Protein AF-A0A3D6DGN8-F1 (afdb_monomer_lite)

Radius of gyration: 25.8 Å; chains: 1; bounding box: 54×58×83 Å

Secondary structure (DSSP, 8-state):
----SSSTTTSSSSS-S--S----SEEEEEEEEE--STTPPPTT-SB-GGG-BSEEEEESEEEEEEEEEEEEEEEEEEEE-SSSEEEEEEEEEEEEEEEEEEEE--TT-SS-SEEEEEEEEEEEEEEEEEEEEEEEEETTEEEEEEEEEEEEE--S-EEEEEEEEETTEEEEEEEEEEES-SEEEEEEEEEEEEE--SSEEEEEEEEEE-BSS-SEEEEEEEEESTTSTT-EEEEEEEEEP--EEEEEEEEEE-

pLDDT: mean 84.83, std 15.01, range [33.81, 96.88]

Sequence (254 aa):
MGRSRFFLMVAMAWATSHAQGQQEDWSLDVRLLTSLSVGRPALGEGVGWRGQSLQQIDSPLFSRWGQQGTRSYGVSVRRRLGKVGQLAFGFEQTRRIWSVQADWMPAMNSAPLSTVTMDWIVASYSLPILYRTEVTLVPGWRLGAGGGVVMEVLPTNAFASESSEDAGNVFALEHNSLRYNWLVWGLGLELGIVREGDDADLHIGGVLRPLIQPLFQGELTARWNVGQPDAALRQMTRALDGSWWGLDIRLILH

Structure (mmCIF, N/CA/C/O backbone):
data_AF-A0A3D6DGN8-F1
#
_entry.id   AF-A0A3D6DGN8-F1
#
loop_
_atom_site.group_PDB
_atom_site.id
_atom_site.type_symbol
_atom_site.label_atom_id
_atom_site.label_alt_id
_atom_site.label_comp_id
_atom_site.label_asym_id
_atom_site.label_entity_id
_atom_site.label_seq_id
_atom_site.pdbx_PDB_ins_code
_atom_site.Cartn_x
_atom_site.Cartn_y
_atom_site.Cartn_z
_atom_site.occupancy
_atom_site.B_iso_or_equiv
_atom_site.auth_seq_id
_atom_site.auth_comp_id
_atom_site.auth_asym_id
_atom_site.auth_atom_id
_atom_site.pdbx_PDB_model_num
ATOM 1 N N . MET A 1 1 ? -5.103 45.165 47.370 1.00 40.50 1 MET A N 1
ATOM 2 C CA . MET A 1 1 ? -4.453 43.974 46.773 1.00 40.50 1 MET A CA 1
ATOM 3 C C . MET A 1 1 ? -4.523 42.820 47.766 1.00 40.50 1 MET A C 1
ATOM 5 O O . MET A 1 1 ? -4.200 43.046 48.921 1.00 40.50 1 MET A O 1
ATOM 9 N N . GLY A 1 2 ? -4.952 41.624 47.336 1.00 47.25 2 GLY A N 1
ATOM 10 C CA . GLY A 1 2 ? -4.711 40.381 48.089 1.00 47.25 2 GLY A CA 1
ATOM 11 C C . GLY A 1 2 ? -5.913 39.630 48.685 1.00 47.25 2 GLY A C 1
ATOM 12 O O . GLY A 1 2 ? -5.801 39.119 49.790 1.00 47.25 2 GLY A O 1
ATOM 13 N N . ARG A 1 3 ? -7.049 39.508 47.984 1.00 44.09 3 ARG A N 1
ATOM 14 C CA . ARG A 1 3 ? -8.116 38.534 48.315 1.00 44.09 3 ARG A CA 1
ATOM 15 C C . ARG A 1 3 ? -8.513 37.759 47.058 1.00 44.09 3 ARG A C 1
ATOM 17 O O . ARG A 1 3 ? -9.388 38.222 46.346 1.00 44.09 3 ARG A O 1
ATOM 24 N N . SER A 1 4 ? -7.839 36.646 46.739 1.00 49.12 4 SER A N 1
ATOM 25 C CA . SER A 1 4 ? -8.230 35.770 45.605 1.00 49.12 4 SER A CA 1
ATOM 26 C C . SER A 1 4 ? -7.421 34.457 45.499 1.00 49.12 4 SER A C 1
ATOM 28 O O . SER A 1 4 ? -7.075 34.047 44.394 1.00 49.12 4 SER A O 1
ATOM 30 N N . ARG A 1 5 ? -7.024 33.786 46.592 1.00 43.47 5 ARG A N 1
ATOM 31 C CA . ARG A 1 5 ? -6.264 32.514 46.446 1.00 43.47 5 ARG A CA 1
ATOM 32 C C . ARG A 1 5 ? -6.698 31.339 47.319 1.00 43.47 5 ARG A C 1
ATOM 34 O O . ARG A 1 5 ? -6.142 30.265 47.161 1.00 43.47 5 ARG A O 1
ATOM 41 N N . PHE A 1 6 ? -7.723 31.489 48.159 1.00 42.69 6 PHE A N 1
ATOM 42 C CA . PHE A 1 6 ? -8.138 30.413 49.074 1.00 42.69 6 PHE A CA 1
ATOM 43 C C . PHE A 1 6 ? -9.440 29.686 48.703 1.00 42.69 6 PHE A C 1
ATOM 45 O O . PHE A 1 6 ? -9.719 28.635 49.264 1.00 42.69 6 PHE A O 1
ATOM 52 N N . PHE A 1 7 ? -10.207 30.175 47.721 1.00 37.91 7 PHE A N 1
ATOM 53 C CA . PHE A 1 7 ? -11.465 29.532 47.304 1.00 37.91 7 PHE A CA 1
ATOM 54 C C . PHE A 1 7 ? -11.326 28.547 46.132 1.00 37.91 7 PHE A C 1
ATOM 56 O O . PHE A 1 7 ? -12.255 27.792 45.870 1.00 37.91 7 PHE A O 1
ATOM 63 N N . LEU A 1 8 ? -10.171 28.498 45.455 1.00 38.38 8 LEU A N 1
ATOM 64 C CA . LEU A 1 8 ? -9.980 27.610 44.298 1.00 38.38 8 LEU A CA 1
ATOM 65 C C . LEU A 1 8 ? -9.518 26.189 44.664 1.00 38.38 8 LEU A C 1
ATOM 67 O O . LEU A 1 8 ? -9.619 25.292 43.837 1.00 38.38 8 LEU A O 1
ATOM 71 N N . MET A 1 9 ? -9.033 25.966 45.891 1.00 39.03 9 MET A N 1
ATOM 72 C CA . MET A 1 9 ? -8.489 24.664 46.309 1.00 39.03 9 MET A CA 1
ATOM 73 C C . MET A 1 9 ? -9.515 23.745 46.991 1.00 39.03 9 MET A C 1
ATOM 75 O O . MET A 1 9 ? -9.264 22.555 47.131 1.00 39.03 9 MET A O 1
ATOM 79 N N . VAL A 1 10 ? -10.691 24.262 47.363 1.00 42.41 10 VAL A N 1
ATOM 80 C CA . VAL A 1 10 ? -11.760 23.469 48.007 1.00 42.41 10 VAL A CA 1
ATOM 81 C C . VAL A 1 10 ? -12.847 23.049 47.004 1.00 42.41 10 VAL A C 1
ATOM 83 O O . VAL A 1 10 ? -13.516 22.044 47.211 1.00 42.41 10 VAL A O 1
ATOM 86 N N . ALA A 1 11 ? -12.954 23.722 45.852 1.00 39.16 11 ALA A N 1
ATOM 87 C CA . ALA A 1 11 ? -13.862 23.326 44.770 1.00 39.16 11 ALA A CA 1
ATOM 88 C C . ALA A 1 11 ? -13.315 22.192 43.873 1.00 39.16 11 ALA A C 1
ATOM 90 O O . ALA A 1 11 ? -14.094 21.554 43.175 1.00 39.16 11 ALA A O 1
ATOM 91 N N . MET A 1 12 ? -12.006 21.897 43.910 1.00 37.38 12 MET A N 1
ATOM 92 C CA . MET A 1 12 ? -11.424 20.744 43.195 1.00 37.38 12 MET A CA 1
ATOM 93 C C . MET A 1 12 ? -11.462 19.433 43.997 1.00 37.38 12 MET A C 1
ATOM 95 O O . MET A 1 12 ? -11.291 18.366 43.419 1.00 37.38 12 MET A O 1
ATOM 99 N N . ALA A 1 13 ? -11.701 19.483 45.311 1.00 42.72 13 ALA A N 1
ATOM 100 C CA . ALA A 1 13 ? -11.649 18.300 46.177 1.00 42.72 13 ALA A CA 1
ATOM 101 C C . ALA A 1 13 ? -13.026 17.673 46.472 1.00 42.72 13 ALA A C 1
ATOM 103 O O . ALA A 1 13 ? -13.091 16.631 47.113 1.00 42.72 13 ALA A O 1
ATOM 104 N N . TRP A 1 14 ? -14.122 18.288 46.011 1.00 33.81 14 TRP A N 1
ATOM 105 C CA . TRP A 1 14 ? -15.510 17.874 46.288 1.00 33.81 14 TRP A CA 1
ATOM 106 C C . TRP A 1 14 ? -16.319 17.527 45.026 1.00 33.81 14 TRP A C 1
ATOM 108 O O . TRP A 1 14 ? -17.546 17.517 45.044 1.00 33.81 14 TRP A O 1
ATOM 118 N N . ALA A 1 15 ? -15.628 17.195 43.932 1.00 37.72 15 ALA A N 1
ATOM 119 C CA . ALA A 1 15 ? -16.213 16.527 42.765 1.00 37.72 15 ALA A CA 1
ATOM 120 C C . ALA A 1 15 ? -15.637 15.111 42.550 1.00 37.72 15 ALA A C 1
ATOM 122 O O . ALA A 1 15 ? -15.824 14.517 41.496 1.00 37.72 15 ALA A O 1
ATOM 123 N N . THR A 1 16 ? -14.937 14.552 43.544 1.00 41.97 16 THR A N 1
ATOM 124 C CA . THR A 1 16 ? -14.352 13.197 43.494 1.00 41.97 16 THR A CA 1
ATOM 125 C C . THR A 1 16 ? -15.211 12.138 44.187 1.00 41.97 16 THR A C 1
ATOM 127 O O . THR A 1 16 ? -14.801 10.990 44.331 1.00 41.97 16 THR A O 1
ATOM 130 N N . SER A 1 17 ? -16.439 12.475 44.576 1.00 41.69 17 SER A N 1
ATOM 131 C CA . SER A 1 17 ? -17.374 11.541 45.201 1.00 41.69 17 SER A CA 1
ATOM 132 C C . SER A 1 17 ? -18.643 11.417 44.364 1.00 41.69 17 SER A C 1
ATOM 134 O O . SER A 1 17 ? -19.668 11.969 44.741 1.00 41.69 17 SER A O 1
ATOM 136 N N . HIS A 1 18 ? -18.522 10.743 43.211 1.00 36.47 18 HIS A N 1
ATOM 137 C CA . HIS A 1 18 ? -19.528 9.918 42.509 1.00 36.47 18 HIS A CA 1
ATOM 138 C C . HIS A 1 18 ? -19.157 9.773 41.023 1.00 36.47 18 HIS A C 1
ATOM 140 O O . HIS A 1 18 ? -19.681 10.475 40.168 1.00 36.47 18 HIS A O 1
ATOM 146 N N . ALA A 1 19 ? -18.287 8.818 40.699 1.00 34.12 19 ALA A N 1
ATOM 147 C CA . ALA A 1 19 ? -18.186 8.290 39.339 1.00 34.12 19 ALA A CA 1
ATOM 148 C C . ALA A 1 19 ? -17.876 6.795 39.418 1.00 34.12 19 ALA A C 1
ATOM 150 O O . ALA A 1 19 ? -16.770 6.322 39.175 1.00 34.12 19 ALA A O 1
ATOM 151 N N . GLN A 1 20 ? -18.888 6.035 39.818 1.00 34.50 20 GLN A N 1
ATOM 152 C CA . GLN A 1 20 ? -18.936 4.611 39.543 1.00 34.50 20 GLN A CA 1
ATOM 153 C C . GLN A 1 20 ? -19.120 4.468 38.019 1.00 34.50 20 GLN A C 1
ATOM 155 O O . GLN A 1 20 ? -20.236 4.532 37.523 1.00 34.50 20 GLN A O 1
ATOM 160 N N . GLY A 1 21 ? -18.005 4.376 37.286 1.00 40.47 21 GLY A N 1
ATOM 161 C CA . GLY A 1 21 ? -17.915 3.904 35.899 1.00 40.47 21 GLY A CA 1
ATOM 162 C C . GLY A 1 21 ? -18.802 4.597 34.858 1.00 40.47 21 GLY A C 1
ATOM 163 O O . GLY A 1 21 ? -19.694 3.958 34.304 1.00 40.47 21 GLY A O 1
ATOM 164 N N . GLN A 1 22 ? -18.515 5.853 34.505 1.00 43.94 22 GLN A N 1
ATOM 165 C CA . GLN A 1 22 ? -18.851 6.347 33.164 1.00 43.94 22 GLN A CA 1
ATOM 166 C C . GLN A 1 22 ? -17.679 6.011 32.246 1.00 43.94 22 GLN A C 1
ATOM 168 O O . GLN A 1 22 ? -16.696 6.734 32.179 1.00 43.94 22 GLN A O 1
ATOM 173 N N . GLN A 1 23 ? -17.759 4.850 31.603 1.00 54.16 23 GLN A N 1
ATOM 174 C CA . GLN A 1 23 ? -16.849 4.504 30.521 1.00 54.16 23 GLN A CA 1
ATOM 175 C C . GLN A 1 23 ? -17.168 5.453 29.361 1.00 54.16 23 GLN A C 1
ATOM 177 O O . GLN A 1 23 ? -18.313 5.462 28.908 1.00 54.16 23 GLN A O 1
ATOM 182 N N . GLU A 1 24 ? -16.214 6.287 28.945 1.00 62.47 24 GLU A N 1
ATOM 183 C CA . GLU A 1 24 ? -16.444 7.263 27.879 1.00 62.47 24 GLU A CA 1
ATOM 184 C C . GLU A 1 24 ? -16.923 6.556 26.606 1.00 62.47 24 GLU A C 1
ATOM 186 O O . GLU A 1 24 ? -16.370 5.550 26.154 1.00 62.47 24 GLU A O 1
ATOM 191 N N . ASP A 1 25 ? -18.028 7.058 26.050 1.00 84.38 25 ASP A N 1
ATOM 192 C CA . ASP A 1 25 ? -18.657 6.480 24.859 1.00 84.38 25 ASP A CA 1
ATOM 193 C C . ASP A 1 25 ? -17.818 6.702 23.595 1.00 84.38 25 ASP A C 1
ATOM 195 O O . ASP A 1 25 ? -18.093 6.091 22.556 1.00 84.38 25 ASP A O 1
ATOM 199 N N . TRP A 1 26 ? -16.816 7.574 23.681 1.00 89.75 26 TRP A N 1
ATOM 200 C CA . TRP A 1 26 ? -15.942 7.977 22.597 1.00 89.75 26 TRP A CA 1
ATOM 201 C C . TRP A 1 26 ? -14.486 7.814 23.006 1.00 89.75 26 TRP A C 1
ATOM 203 O O . TRP A 1 26 ? -14.144 8.063 24.149 1.00 89.75 26 TRP A O 1
ATOM 213 N N . SER A 1 27 ? -13.643 7.421 22.058 1.00 90.12 27 SER A N 1
ATOM 214 C CA . SER A 1 27 ? -12.192 7.365 22.246 1.00 90.12 27 SER A CA 1
ATOM 215 C C . SER A 1 27 ? -11.486 7.805 20.969 1.00 90.12 27 SER A C 1
ATOM 217 O O . SER A 1 27 ? -12.006 7.595 19.864 1.00 90.12 27 SER A O 1
ATOM 219 N N . LEU A 1 28 ? -10.278 8.343 21.096 1.00 92.69 28 LEU A N 1
ATOM 220 C CA . LEU A 1 28 ? -9.415 8.702 19.974 1.00 92.69 28 LEU A CA 1
ATOM 221 C C . LEU A 1 28 ? -8.255 7.712 19.854 1.00 92.69 28 LEU A C 1
ATOM 223 O O . LEU A 1 28 ? -7.451 7.564 20.765 1.00 92.69 28 LEU A O 1
ATOM 227 N N . ASP A 1 29 ? -8.108 7.094 18.690 1.00 91.38 29 ASP A N 1
ATOM 228 C CA . ASP A 1 29 ? -6.959 6.252 18.383 1.00 91.38 29 ASP A CA 1
ATOM 229 C C . ASP A 1 29 ? -5.941 7.051 17.577 1.00 91.38 29 ASP A C 1
ATOM 231 O O . ASP A 1 29 ? -6.274 7.610 16.529 1.00 91.38 29 ASP A O 1
ATOM 235 N N . VAL A 1 30 ? -4.683 7.003 17.996 1.00 93.25 30 VAL A N 1
ATOM 236 C CA . VAL A 1 30 ? -3.534 7.365 17.165 1.00 93.25 30 VAL A CA 1
ATOM 237 C C . VAL A 1 30 ? -2.922 6.075 16.641 1.00 93.25 30 VAL A C 1
ATOM 239 O O . VAL A 1 30 ? -2.533 5.206 17.423 1.00 93.25 30 VAL A O 1
ATOM 242 N N . ARG A 1 31 ? -2.865 5.924 15.316 1.00 91.12 31 ARG A N 1
ATOM 243 C CA . ARG A 1 31 ? -2.515 4.666 14.649 1.00 91.12 31 ARG A CA 1
ATOM 244 C C . ARG A 1 31 ? -1.237 4.797 13.839 1.00 91.12 31 ARG A C 1
ATOM 246 O O . ARG A 1 31 ? -1.087 5.718 13.034 1.00 91.12 31 ARG A O 1
ATOM 253 N N . LEU A 1 32 ? -0.370 3.805 13.993 1.00 91.44 32 LEU A N 1
ATOM 254 C CA . LEU A 1 32 ? 0.752 3.538 13.110 1.00 91.44 32 LEU A CA 1
ATOM 255 C C . LEU A 1 32 ? 0.568 2.136 12.536 1.00 91.44 32 LEU A C 1
ATOM 257 O O . LEU A 1 32 ? 0.600 1.145 13.265 1.00 91.44 32 LEU A O 1
ATOM 261 N N . LEU A 1 33 ? 0.408 2.054 11.221 1.00 89.38 33 LEU A N 1
ATOM 262 C CA . LEU A 1 33 ? 0.356 0.788 10.515 1.00 89.38 33 LEU A CA 1
ATOM 263 C C . LEU A 1 33 ? 1.573 0.658 9.611 1.00 89.38 33 LEU A C 1
ATOM 265 O O . LEU A 1 33 ? 1.943 1.575 8.876 1.00 89.38 33 LEU A O 1
ATOM 269 N N . THR A 1 34 ? 2.199 -0.506 9.640 1.00 88.50 34 THR A N 1
ATOM 270 C CA . THR A 1 34 ? 3.352 -0.786 8.797 1.00 88.50 34 THR A CA 1
ATOM 271 C C . THR A 1 34 ? 3.287 -2.209 8.305 1.00 88.50 34 THR A C 1
ATOM 273 O O . THR A 1 34 ? 3.133 -3.154 9.073 1.00 88.50 34 THR A O 1
ATOM 276 N N . SER A 1 35 ? 3.448 -2.394 7.006 1.00 82.50 35 SER A N 1
ATOM 277 C CA . SER A 1 35 ? 3.730 -3.720 6.493 1.00 82.50 35 SER A CA 1
ATOM 278 C C . SER A 1 35 ? 5.152 -4.118 6.868 1.00 82.50 35 SER A C 1
ATOM 280 O O . SER A 1 35 ? 6.082 -3.329 6.678 1.00 82.50 35 SER A O 1
ATOM 282 N N . LEU A 1 36 ? 5.336 -5.345 7.332 1.00 71.81 36 LEU A N 1
ATOM 283 C CA . LEU A 1 36 ? 6.665 -5.911 7.506 1.00 71.81 36 LEU A CA 1
ATOM 284 C C . LEU A 1 36 ? 7.185 -6.385 6.141 1.00 71.81 36 LEU A C 1
ATOM 286 O O . LEU A 1 36 ? 6.426 -6.918 5.329 1.00 71.81 36 LEU A O 1
ATOM 290 N N . SER A 1 37 ? 8.474 -6.166 5.875 1.00 66.69 37 SER A N 1
ATOM 291 C CA . SER A 1 37 ? 9.133 -6.680 4.664 1.00 66.69 37 SER A CA 1
ATOM 292 C C . SER A 1 37 ? 9.426 -8.182 4.757 1.00 66.69 37 SER A C 1
ATOM 294 O O . SER A 1 37 ? 9.650 -8.836 3.744 1.00 66.69 37 SER A O 1
ATOM 296 N N . VAL A 1 38 ? 9.404 -8.742 5.971 1.00 63.69 38 VAL A N 1
ATOM 297 C CA . VAL A 1 38 ? 9.648 -10.166 6.228 1.00 63.69 38 VAL A CA 1
ATOM 298 C C . VAL A 1 38 ? 8.533 -11.008 5.605 1.00 63.69 38 VAL A C 1
ATOM 300 O O . VAL A 1 38 ? 7.357 -10.787 5.886 1.00 63.69 38 VAL A O 1
ATOM 303 N N . GLY A 1 39 ? 8.911 -11.980 4.771 1.00 66.00 39 GLY A N 1
ATOM 304 C CA . GLY A 1 39 ? 7.975 -12.886 4.097 1.00 66.00 39 GLY A CA 1
ATOM 305 C C .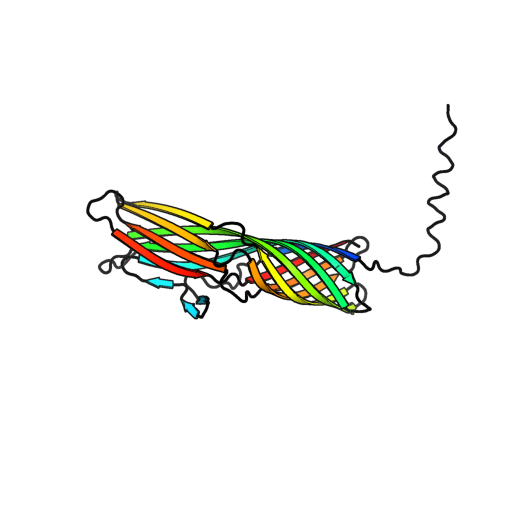 GLY A 1 39 ? 7.309 -12.309 2.844 1.00 66.00 39 GLY A C 1
ATOM 306 O O . GLY A 1 39 ? 6.379 -12.925 2.324 1.00 66.00 39 GLY A O 1
ATOM 307 N N . ARG A 1 40 ? 7.754 -11.145 2.348 1.00 73.88 40 ARG A N 1
ATOM 308 C CA . ARG A 1 40 ? 7.324 -10.641 1.038 1.00 73.88 40 ARG A CA 1
ATOM 309 C C . ARG A 1 40 ? 8.062 -11.365 -0.096 1.00 73.88 40 ARG A C 1
ATOM 311 O O . ARG A 1 40 ? 9.242 -11.670 0.077 1.00 73.88 40 ARG A O 1
ATOM 318 N N . PRO A 1 41 ? 7.402 -11.602 -1.245 1.00 80.31 41 PRO A N 1
ATOM 319 C CA . PRO A 1 41 ? 8.072 -12.105 -2.439 1.00 80.31 41 PRO A CA 1
ATOM 320 C C . PRO A 1 41 ? 9.183 -11.153 -2.894 1.00 80.31 41 PRO A C 1
ATOM 322 O O . PRO A 1 41 ? 9.079 -9.935 -2.704 1.00 80.31 41 PRO A O 1
ATOM 325 N N . ALA A 1 42 ? 10.229 -11.700 -3.510 1.00 87.25 42 ALA A N 1
ATOM 326 C CA . ALA A 1 42 ? 11.258 -10.890 -4.149 1.00 87.25 42 ALA A CA 1
ATOM 327 C C . ALA A 1 42 ? 10.695 -10.133 -5.370 1.00 87.25 42 ALA A C 1
ATOM 329 O O . ALA A 1 42 ? 9.592 -10.400 -5.852 1.00 87.25 42 ALA A O 1
ATOM 330 N N . LEU A 1 43 ? 11.461 -9.174 -5.902 1.00 90.19 43 LEU A N 1
ATOM 331 C CA . LEU A 1 43 ? 11.082 -8.473 -7.132 1.00 90.19 43 LEU A CA 1
ATOM 332 C C . LEU A 1 43 ? 10.847 -9.461 -8.279 1.00 90.19 43 LEU A C 1
ATOM 334 O O . LEU A 1 43 ? 11.715 -10.268 -8.603 1.00 90.19 43 LEU A O 1
ATOM 338 N N . GLY A 1 44 ? 9.689 -9.350 -8.928 1.00 88.81 44 GLY A N 1
ATOM 339 C CA . GLY A 1 44 ? 9.280 -10.229 -10.022 1.00 88.81 44 GLY A CA 1
ATOM 340 C C . GLY A 1 44 ? 8.572 -11.513 -9.583 1.00 88.81 44 GLY A C 1
ATOM 341 O O . GLY A 1 44 ? 7.957 -12.169 -10.425 1.00 88.81 44 GLY A O 1
ATOM 342 N N . GLU A 1 45 ? 8.596 -11.856 -8.293 1.00 88.88 45 GLU A N 1
ATOM 343 C CA . GLU A 1 45 ? 7.900 -13.029 -7.768 1.00 88.88 45 GLU A CA 1
ATOM 344 C C . GLU A 1 45 ? 6.426 -12.738 -7.473 1.00 88.88 45 GLU A C 1
ATOM 346 O O . GLU A 1 45 ? 6.056 -11.679 -6.971 1.00 88.88 45 GLU A O 1
ATOM 351 N N . GLY A 1 46 ? 5.570 -13.724 -7.736 1.00 84.38 46 GLY A N 1
ATOM 352 C CA . GLY A 1 46 ? 4.136 -13.626 -7.489 1.00 84.38 46 GLY A CA 1
ATOM 353 C C . GLY A 1 46 ? 3.362 -12.964 -8.628 1.00 84.38 46 GLY A C 1
ATOM 354 O O . GLY A 1 46 ? 3.788 -12.925 -9.788 1.00 84.38 46 GLY A O 1
ATOM 355 N N . VAL A 1 47 ? 2.162 -12.498 -8.290 1.00 82.69 47 VAL A N 1
ATOM 356 C CA . VAL A 1 47 ? 1.205 -11.953 -9.250 1.00 82.69 47 VAL A CA 1
ATOM 357 C C . VAL A 1 47 ? 0.621 -10.636 -8.751 1.00 82.69 47 VAL A C 1
ATOM 359 O O . VAL A 1 47 ? 0.314 -10.484 -7.572 1.00 82.69 47 VAL A O 1
ATOM 362 N N . GLY A 1 48 ? 0.475 -9.683 -9.665 1.00 78.81 48 GLY A N 1
ATOM 363 C CA . GLY A 1 48 ? -0.268 -8.449 -9.476 1.00 78.81 48 GLY A CA 1
ATOM 364 C C . GLY A 1 48 ? -1.761 -8.632 -9.746 1.00 78.81 48 GLY A C 1
ATOM 365 O O . GLY A 1 48 ? -2.319 -9.732 -9.666 1.00 78.81 48 GLY A O 1
ATOM 366 N N . TRP A 1 49 ? -2.422 -7.531 -10.102 1.00 82.56 49 TRP A N 1
ATOM 367 C CA . TRP A 1 49 ? -3.868 -7.502 -10.304 1.00 82.56 49 TRP A CA 1
ATOM 368 C C . TRP A 1 49 ? -4.328 -8.544 -11.338 1.00 82.56 49 TRP A C 1
ATOM 370 O O . TRP A 1 49 ? -3.760 -8.651 -12.426 1.00 82.56 49 TRP A O 1
ATOM 380 N N . ARG A 1 50 ? -5.377 -9.313 -11.007 1.00 82.88 50 ARG A N 1
ATOM 381 C CA . ARG A 1 50 ? -5.938 -10.394 -11.851 1.00 82.88 50 ARG A CA 1
ATOM 382 C C . ARG A 1 50 ? -4.921 -11.461 -12.294 1.00 82.88 50 ARG A C 1
ATOM 384 O O . ARG A 1 50 ? -5.051 -12.016 -13.381 1.00 82.88 50 ARG A O 1
ATOM 391 N N . GLY A 1 51 ? -3.920 -11.768 -11.470 1.00 83.25 51 GLY A N 1
ATOM 392 C CA . GLY A 1 51 ? -2.984 -12.861 -11.757 1.00 83.25 51 GLY A CA 1
ATOM 393 C C . GLY A 1 51 ? -1.877 -12.501 -12.755 1.00 83.25 51 GLY A C 1
ATOM 394 O O . GLY A 1 51 ? -1.166 -13.385 -13.225 1.00 83.25 51 GLY A O 1
ATOM 395 N N . GLN A 1 52 ? -1.715 -11.219 -13.094 1.00 86.62 52 GLN A N 1
ATOM 396 C CA . GLN A 1 52 ? -0.629 -10.756 -13.956 1.00 86.62 52 GLN A CA 1
ATOM 397 C C . GLN A 1 52 ? 0.732 -11.031 -13.305 1.00 86.62 52 GLN A C 1
ATOM 399 O O . GLN A 1 52 ? 0.971 -10.571 -12.197 1.00 86.62 52 GLN A O 1
ATOM 404 N N . SER A 1 53 ? 1.643 -11.734 -13.981 1.00 89.12 53 SER A N 1
ATOM 405 C CA . SER A 1 53 ? 2.993 -11.966 -13.441 1.00 89.12 53 SER A CA 1
ATOM 406 C C . SER A 1 53 ? 3.716 -10.645 -13.149 1.00 89.12 53 SER A C 1
ATOM 408 O O . SER A 1 53 ? 3.634 -9.722 -13.957 1.00 89.12 53 SER A O 1
ATOM 410 N N . LEU A 1 54 ? 4.429 -10.552 -12.022 1.00 89.62 54 LEU A N 1
ATOM 411 C CA . LEU A 1 54 ? 5.221 -9.363 -11.673 1.00 89.62 54 LEU A CA 1
ATOM 412 C C . LEU A 1 54 ? 6.575 -9.290 -12.396 1.00 89.62 54 LEU A C 1
ATOM 414 O O . LEU A 1 54 ? 7.299 -8.308 -12.247 1.00 89.62 54 LEU A O 1
ATOM 418 N N . GLN A 1 55 ? 6.901 -10.286 -13.216 1.00 92.25 55 GLN A N 1
ATOM 419 C CA . GLN A 1 55 ? 8.026 -10.255 -14.145 1.00 92.25 55 GLN A CA 1
ATOM 420 C C . GLN A 1 55 ? 7.529 -10.161 -15.593 1.00 92.25 55 GLN A C 1
ATOM 422 O O . GLN A 1 55 ? 6.475 -10.700 -15.947 1.00 92.25 55 GLN A O 1
ATOM 427 N N . GLN A 1 56 ? 8.271 -9.454 -16.442 1.00 90.38 56 GLN A N 1
ATOM 428 C CA . GLN A 1 56 ? 7.961 -9.319 -17.863 1.00 90.38 56 GLN A CA 1
ATOM 429 C C . GLN A 1 56 ? 9.226 -9.253 -18.705 1.00 90.38 56 GLN A C 1
ATOM 431 O O . GLN A 1 56 ? 10.161 -8.539 -18.364 1.00 90.38 56 GLN A O 1
ATOM 436 N N . ILE A 1 57 ? 9.214 -9.943 -19.841 1.00 90.00 57 ILE A N 1
ATOM 437 C CA . ILE A 1 57 ? 10.267 -9.882 -20.853 1.00 90.00 57 ILE A CA 1
ATOM 438 C C . ILE A 1 57 ? 9.632 -9.328 -22.129 1.00 90.00 57 ILE A C 1
ATOM 440 O O . ILE A 1 57 ? 8.597 -9.837 -22.554 1.00 90.00 57 ILE A O 1
ATOM 444 N N . ASP A 1 58 ? 10.245 -8.310 -22.728 1.00 88.94 58 ASP A N 1
ATOM 445 C CA . ASP A 1 58 ? 9.850 -7.759 -24.038 1.00 88.94 58 ASP A CA 1
ATOM 446 C C . ASP A 1 58 ? 11.038 -7.633 -25.003 1.00 88.94 58 ASP A C 1
ATOM 448 O O . ASP A 1 58 ? 10.984 -6.896 -25.976 1.00 88.94 58 ASP A O 1
ATOM 452 N N . SER A 1 59 ? 12.137 -8.356 -24.766 1.00 80.50 59 SER A N 1
ATOM 453 C CA . SER A 1 59 ? 13.381 -8.205 -25.535 1.00 80.50 59 SER A CA 1
ATOM 454 C C . SER A 1 59 ? 13.885 -6.753 -25.613 1.00 80.50 59 SER A C 1
ATOM 456 O O . SER A 1 59 ? 13.191 -5.749 -25.452 1.00 80.50 59 SER A O 1
ATOM 458 N N . PRO A 1 60 ? 15.176 -6.567 -25.817 1.00 90.75 60 PRO A N 1
ATOM 459 C CA . PRO A 1 60 ? 16.148 -6.754 -24.732 1.00 90.75 60 PRO A CA 1
ATOM 460 C C . PRO A 1 60 ? 15.683 -6.437 -23.284 1.00 90.75 60 PRO A C 1
ATOM 462 O O . PRO A 1 60 ? 16.405 -6.753 -22.352 1.00 90.75 60 PRO A O 1
ATOM 465 N N . LEU A 1 61 ? 14.529 -5.816 -23.043 1.00 92.25 61 LEU A N 1
AT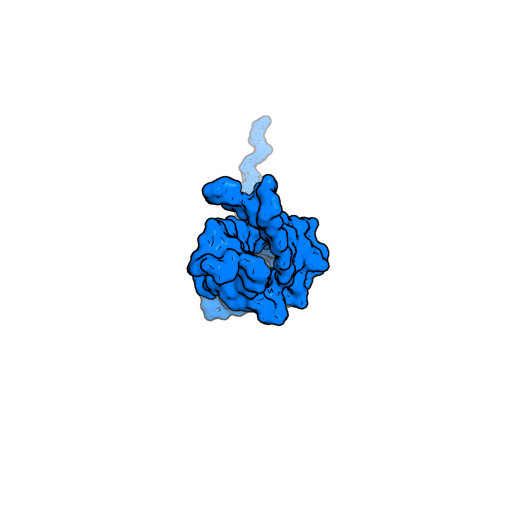OM 466 C CA . LEU A 1 61 ? 14.063 -5.421 -21.723 1.00 92.25 61 LEU A CA 1
ATOM 467 C C . LEU A 1 61 ? 13.500 -6.604 -20.923 1.00 92.25 61 LEU A C 1
ATOM 469 O O . LEU A 1 61 ? 12.519 -7.238 -21.325 1.00 92.25 61 LEU A O 1
ATOM 473 N N . PHE A 1 62 ? 14.066 -6.831 -19.742 1.00 93.50 62 PHE A N 1
ATOM 474 C CA . PHE A 1 62 ? 13.494 -7.665 -18.690 1.00 93.50 62 PHE A CA 1
ATOM 475 C C . PHE A 1 62 ? 13.160 -6.786 -17.485 1.00 93.50 62 PHE A C 1
ATOM 477 O O . PHE A 1 62 ? 14.037 -6.105 -16.969 1.00 93.50 62 PHE A O 1
ATOM 484 N N . SER A 1 63 ? 11.904 -6.770 -17.035 1.00 93.12 63 SER A N 1
ATOM 485 C CA . SER A 1 63 ? 11.472 -5.984 -15.875 1.00 93.12 63 SER A CA 1
ATOM 486 C C . SER A 1 63 ? 10.879 -6.859 -14.777 1.00 93.12 63 SER A C 1
ATOM 488 O O . SER A 1 63 ? 10.180 -7.842 -15.036 1.00 93.12 63 SER A O 1
ATOM 490 N N . ARG A 1 64 ? 11.159 -6.485 -13.529 1.00 93.56 64 ARG A N 1
ATOM 491 C CA . ARG A 1 64 ? 10.737 -7.173 -12.309 1.00 93.56 64 ARG A CA 1
ATOM 492 C C . ARG A 1 64 ? 10.172 -6.159 -11.329 1.00 93.56 64 ARG A C 1
ATOM 494 O O . ARG A 1 64 ? 10.845 -5.198 -10.973 1.00 93.56 64 ARG A O 1
ATOM 501 N N . TRP A 1 65 ? 8.940 -6.386 -10.897 1.00 90.81 65 TRP A N 1
ATOM 502 C CA . TRP A 1 65 ? 8.156 -5.454 -10.093 1.00 90.81 65 TRP A CA 1
ATOM 503 C C . TRP A 1 65 ? 7.905 -6.021 -8.705 1.00 90.81 65 TRP A C 1
ATOM 505 O O . TRP A 1 65 ? 7.778 -7.232 -8.535 1.00 90.81 65 TRP A O 1
ATOM 515 N N . GLY A 1 66 ? 7.766 -5.154 -7.709 1.00 88.75 66 GLY A N 1
ATOM 516 C CA . GLY A 1 66 ? 7.319 -5.600 -6.397 1.00 88.75 66 GLY A CA 1
ATOM 517 C C . GLY A 1 66 ? 7.069 -4.469 -5.417 1.00 88.75 66 GLY A C 1
ATOM 518 O O . GLY A 1 66 ? 7.656 -3.388 -5.493 1.00 88.75 66 GLY A O 1
ATOM 519 N N . GLN A 1 67 ? 6.170 -4.734 -4.475 1.00 86.25 67 GLN A N 1
ATOM 520 C CA . GLN A 1 67 ? 5.837 -3.809 -3.403 1.00 86.25 67 GLN A CA 1
ATOM 521 C C . GLN A 1 67 ? 6.839 -3.971 -2.253 1.00 86.25 67 GLN A C 1
ATOM 523 O O . GLN A 1 67 ? 6.864 -4.997 -1.573 1.00 86.25 67 GLN A O 1
ATOM 528 N N . GLN A 1 68 ? 7.612 -2.928 -1.970 1.00 86.69 68 GLN A N 1
ATOM 529 C CA . GLN A 1 68 ? 8.624 -2.928 -0.908 1.00 86.69 68 GLN A CA 1
ATOM 530 C C . GLN A 1 68 ? 8.005 -2.787 0.482 1.00 86.69 68 GLN A C 1
ATOM 532 O O . GLN A 1 68 ? 8.442 -3.406 1.453 1.00 86.69 68 GLN A O 1
ATOM 537 N N . GLY A 1 69 ? 6.944 -1.988 0.580 1.00 88.50 69 GLY A N 1
ATOM 538 C CA . GLY A 1 69 ? 6.278 -1.757 1.848 1.00 88.50 69 GLY A CA 1
ATOM 539 C C . GLY A 1 69 ? 5.085 -0.827 1.745 1.00 88.50 69 GLY A C 1
ATOM 540 O O . GLY A 1 69 ? 4.829 -0.179 0.732 1.00 88.50 69 GLY A O 1
ATOM 541 N N . THR A 1 70 ? 4.323 -0.763 2.823 1.00 90.38 70 TH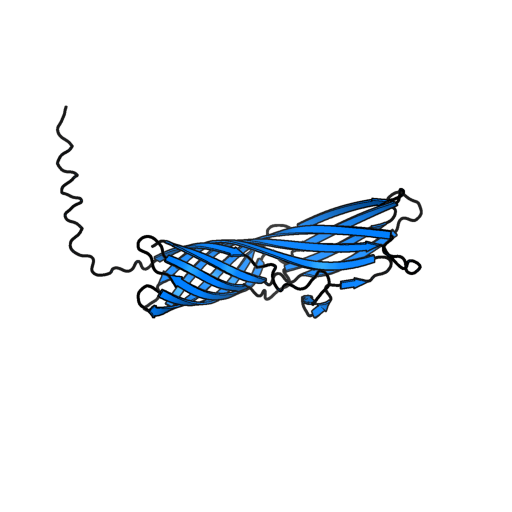R A N 1
ATOM 542 C CA . THR A 1 70 ? 3.258 0.204 3.045 1.00 90.38 70 THR A CA 1
ATOM 543 C C . THR A 1 70 ? 3.362 0.725 4.458 1.00 90.38 70 THR A C 1
ATOM 545 O O . THR A 1 70 ? 3.496 -0.043 5.408 1.00 90.38 70 THR A O 1
ATOM 548 N N . ARG A 1 71 ? 3.331 2.045 4.580 1.00 91.50 71 ARG A N 1
ATOM 549 C CA . ARG A 1 71 ? 3.330 2.752 5.853 1.00 91.50 71 ARG A CA 1
ATOM 550 C C . ARG A 1 71 ? 2.083 3.609 5.881 1.00 91.50 71 ARG A C 1
ATOM 552 O O . ARG A 1 71 ? 1.867 4.392 4.960 1.00 91.50 71 ARG A O 1
ATOM 559 N N . SER A 1 72 ? 1.273 3.447 6.910 1.00 92.31 72 SER A N 1
ATOM 560 C CA . SER A 1 72 ? 0.085 4.253 7.136 1.00 92.31 72 SER A CA 1
ATOM 561 C C . SER A 1 72 ? 0.187 4.884 8.514 1.00 92.31 72 SER A C 1
ATOM 563 O O . SER A 1 72 ? 0.583 4.230 9.476 1.00 92.31 72 SER A O 1
ATOM 565 N N . TYR A 1 73 ? -0.155 6.156 8.617 1.00 94.44 73 TYR A N 1
ATOM 566 C CA . TYR A 1 73 ? -0.316 6.826 9.900 1.00 94.44 73 TYR A CA 1
ATOM 567 C C . TYR A 1 73 ? -1.633 7.569 9.889 1.00 94.44 73 TYR A C 1
ATOM 569 O O . TYR A 1 73 ? -2.035 8.113 8.861 1.00 94.44 73 TYR A O 1
ATOM 577 N N . GLY A 1 74 ? -2.314 7.601 11.021 1.00 94.31 74 GLY A N 1
ATOM 578 C CA . GLY A 1 74 ? -3.624 8.210 11.049 1.00 94.31 74 GLY A CA 1
ATOM 579 C C . GLY A 1 74 ? -4.210 8.317 12.430 1.00 94.31 74 GLY A C 1
ATOM 580 O O . GLY A 1 74 ? -3.616 7.911 13.428 1.00 94.31 74 GLY A O 1
ATOM 581 N N . VAL A 1 75 ? -5.411 8.864 12.447 1.00 95.25 75 VAL A N 1
ATOM 582 C CA . VAL A 1 75 ? -6.236 8.965 13.639 1.00 95.25 75 VAL A CA 1
ATOM 583 C C . VAL A 1 75 ? -7.597 8.365 13.355 1.00 95.25 75 VAL A C 1
ATOM 585 O O . VAL A 1 75 ? -8.087 8.421 12.225 1.00 95.25 75 VAL A O 1
ATOM 588 N N . SER A 1 76 ? -8.226 7.793 14.370 1.00 93.25 76 SER A N 1
ATOM 589 C CA . SER A 1 76 ? -9.618 7.381 14.260 1.00 93.25 76 SER A CA 1
ATOM 590 C C . SER A 1 76 ? -10.381 7.660 15.528 1.00 93.25 76 SER A C 1
ATOM 592 O O . SER A 1 76 ? -9.897 7.383 16.615 1.00 93.25 76 SER A O 1
ATOM 594 N N . VAL A 1 77 ? -11.606 8.130 15.379 1.00 93.62 77 VAL A N 1
ATOM 595 C CA . VAL A 1 77 ? -12.542 8.256 16.482 1.00 93.62 77 VAL A CA 1
ATOM 596 C C . VAL A 1 77 ? -13.362 6.979 16.546 1.00 93.62 77 VAL A C 1
ATOM 598 O O . VAL A 1 77 ? -13.871 6.504 15.526 1.00 93.62 77 VAL A O 1
ATOM 601 N N . ARG A 1 78 ? -13.501 6.421 17.744 1.00 92.00 78 ARG A N 1
ATOM 602 C CA . ARG A 1 78 ? -14.372 5.279 17.995 1.00 92.00 78 ARG A CA 1
ATOM 603 C C . ARG A 1 78 ? -15.524 5.691 18.875 1.00 92.00 78 ARG A C 1
ATOM 605 O O . ARG A 1 78 ? -15.344 6.459 19.808 1.00 92.00 78 ARG A O 1
ATOM 612 N N . ARG A 1 79 ? -16.690 5.134 18.576 1.00 91.88 79 ARG A N 1
ATOM 613 C CA . ARG A 1 79 ? -17.884 5.226 19.398 1.00 91.88 79 ARG A CA 1
ATOM 614 C C . ARG A 1 79 ? -18.293 3.843 19.847 1.00 91.88 79 ARG A C 1
ATOM 616 O O . ARG A 1 79 ? -18.465 2.948 19.017 1.00 91.88 79 ARG A O 1
ATOM 623 N N . ARG A 1 80 ? -18.535 3.671 21.135 1.00 90.62 80 ARG A N 1
ATOM 624 C CA . ARG A 1 80 ? -19.136 2.450 21.655 1.00 90.62 80 ARG A CA 1
ATOM 625 C C . ARG A 1 80 ? -20.624 2.391 21.291 1.00 90.62 80 ARG A C 1
ATOM 627 O O . ARG A 1 80 ? -21.357 3.363 21.434 1.00 90.62 80 ARG A O 1
ATOM 634 N N . LEU A 1 81 ? -21.074 1.241 20.794 1.00 88.56 81 LEU A N 1
ATOM 635 C CA . LEU A 1 81 ? -22.472 0.983 20.410 1.00 88.56 81 LEU A CA 1
ATOM 636 C C . LEU A 1 81 ? -23.187 0.013 21.364 1.00 88.56 81 LEU A C 1
ATOM 638 O O . LEU A 1 81 ? -24.342 -0.344 21.152 1.00 88.56 81 LEU A O 1
ATOM 642 N N . GLY A 1 82 ? -22.499 -0.455 22.402 1.00 84.88 82 GLY A N 1
ATOM 643 C CA . GLY A 1 82 ? -23.019 -1.401 23.381 1.00 84.88 82 GLY A CA 1
ATOM 644 C C . GLY A 1 82 ? -21.882 -2.058 24.150 1.00 84.88 82 GLY A C 1
ATOM 645 O O . GLY A 1 82 ? -20.758 -1.569 24.156 1.00 84.88 82 GLY A O 1
ATOM 646 N N . LYS A 1 83 ? -22.135 -3.207 24.781 1.00 82.69 83 LYS A N 1
ATOM 647 C CA . LYS A 1 83 ? -21.129 -3.842 25.652 1.00 82.69 83 LYS A CA 1
ATOM 648 C C . LYS A 1 83 ? -19.840 -4.236 24.922 1.00 82.69 83 LYS A C 1
ATOM 650 O O . LYS A 1 83 ? -18.771 -4.081 25.500 1.00 82.69 83 LYS A O 1
ATOM 655 N N . VAL A 1 84 ? -19.947 -4.696 23.675 1.00 84.56 84 VAL A N 1
ATOM 656 C CA . VAL A 1 84 ? -18.818 -5.252 22.902 1.00 84.56 84 VAL A CA 1
ATOM 657 C C . VAL A 1 84 ? -18.576 -4.550 21.566 1.00 84.56 84 VAL A C 1
ATOM 659 O O . VAL A 1 84 ? -17.474 -4.615 21.037 1.00 84.56 84 VAL A O 1
ATOM 662 N N . GLY A 1 85 ? -19.593 -3.886 21.011 1.00 90.25 85 GLY A N 1
ATOM 663 C CA . GLY A 1 85 ? -19.533 -3.283 19.681 1.00 90.25 85 GLY A CA 1
ATOM 664 C C . GLY A 1 85 ? -19.032 -1.844 19.704 1.00 90.25 85 GLY A C 1
ATOM 665 O O . GLY A 1 85 ? -19.438 -1.049 20.554 1.00 90.25 85 GLY A O 1
ATOM 666 N N . GLN A 1 86 ? -18.204 -1.503 18.727 1.00 92.88 86 GLN A N 1
ATOM 667 C CA . GLN A 1 86 ? -17.662 -0.173 18.486 1.00 92.88 86 GLN A CA 1
ATOM 668 C C . GLN A 1 86 ? -17.744 0.161 16.998 1.00 92.88 86 GLN A C 1
ATOM 670 O O . GLN A 1 86 ? -17.554 -0.702 16.141 1.00 92.88 86 GLN A O 1
ATOM 675 N N . LEU A 1 87 ? -17.993 1.428 16.692 1.00 94.75 87 LEU A N 1
ATOM 676 C CA . LEU A 1 87 ? -17.919 1.977 15.347 1.00 94.75 87 LEU A CA 1
ATOM 677 C C . LEU A 1 87 ? -16.734 2.931 15.276 1.00 94.75 87 LEU A C 1
ATOM 679 O O . LEU A 1 87 ? -16.632 3.836 16.098 1.00 94.75 87 LEU A O 1
ATOM 683 N N . ALA A 1 88 ? -15.845 2.720 14.316 1.00 93.31 88 ALA A N 1
ATOM 684 C CA . ALA A 1 88 ? -14.630 3.493 14.133 1.00 93.31 88 ALA A CA 1
ATOM 685 C C . ALA A 1 88 ? -14.672 4.241 12.801 1.00 93.31 88 ALA A C 1
ATOM 687 O O . ALA A 1 88 ? -14.952 3.644 11.759 1.00 93.31 88 ALA A O 1
ATOM 688 N N . PHE A 1 89 ? -14.334 5.525 12.845 1.00 94.62 89 PHE A N 1
ATOM 689 C CA . PHE A 1 89 ? -14.160 6.381 11.679 1.00 94.62 89 PHE A CA 1
ATOM 690 C C . PHE A 1 89 ? -12.767 6.974 11.726 1.00 94.62 89 PHE A C 1
ATOM 692 O O . PHE A 1 89 ? -12.386 7.555 12.741 1.00 94.62 89 PHE A O 1
ATOM 699 N N . GLY A 1 90 ? -12.001 6.830 10.653 1.00 93.50 90 GLY A N 1
ATOM 700 C CA . GLY A 1 90 ? -10.626 7.302 10.637 1.00 93.50 90 GLY A CA 1
ATOM 701 C C . GLY A 1 90 ? -10.259 8.133 9.430 1.00 93.50 90 GLY A C 1
ATOM 702 O O . GLY A 1 90 ? -10.986 8.225 8.443 1.00 93.50 90 GLY A O 1
ATOM 703 N N . PHE A 1 91 ? -9.073 8.706 9.547 1.00 95.75 91 PHE A N 1
ATOM 704 C CA . PHE A 1 91 ? -8.335 9.335 8.475 1.00 95.75 91 PHE A CA 1
ATOM 705 C C . PHE A 1 91 ? -6.883 8.888 8.592 1.00 95.75 91 PHE A C 1
ATOM 707 O O . PHE A 1 91 ? -6.234 9.108 9.617 1.00 95.75 91 PHE A O 1
ATOM 714 N N . GLU A 1 92 ? -6.375 8.253 7.545 1.00 94.75 92 GLU A N 1
ATOM 715 C CA . GLU A 1 92 ? -5.009 7.755 7.486 1.00 94.75 92 GLU A CA 1
ATOM 716 C C . GLU A 1 92 ? -4.324 8.272 6.222 1.00 94.75 92 GLU A C 1
ATOM 718 O O . GLU A 1 92 ? -4.917 8.301 5.147 1.00 94.75 92 GLU A O 1
ATOM 723 N N . GLN A 1 93 ? -3.055 8.646 6.320 1.00 93.94 93 GLN A N 1
ATOM 724 C CA . GLN A 1 93 ? -2.207 8.832 5.155 1.00 93.94 93 GLN A CA 1
ATOM 725 C C . GLN A 1 93 ? -1.428 7.548 4.906 1.00 93.94 93 GLN A C 1
ATOM 727 O O . GLN A 1 93 ? -0.597 7.145 5.719 1.00 93.94 93 GLN A O 1
ATOM 732 N N . THR A 1 94 ? -1.655 6.940 3.748 1.00 91.75 94 THR A N 1
ATOM 733 C CA . THR A 1 94 ? -1.033 5.682 3.348 1.00 91.75 94 THR A CA 1
ATOM 734 C C . THR A 1 94 ? 0.003 5.936 2.255 1.00 91.75 94 THR A C 1
ATOM 736 O O . THR A 1 94 ? -0.294 6.508 1.204 1.00 91.75 94 THR A O 1
ATOM 739 N N . ARG A 1 95 ? 1.239 5.498 2.499 1.00 91.25 95 ARG A N 1
ATOM 740 C CA . ARG A 1 95 ? 2.356 5.518 1.551 1.00 91.25 95 ARG A CA 1
ATOM 741 C C . ARG A 1 95 ? 2.713 4.098 1.149 1.00 91.25 95 ARG A C 1
ATOM 743 O O . ARG A 1 95 ? 3.119 3.307 2.000 1.00 91.25 95 ARG A O 1
ATOM 750 N N . ARG A 1 96 ? 2.603 3.789 -0.139 1.00 88.94 96 ARG A N 1
ATOM 751 C CA . ARG A 1 96 ? 3.023 2.511 -0.721 1.00 88.94 96 ARG A CA 1
ATOM 752 C C . ARG A 1 96 ? 4.307 2.720 -1.495 1.00 88.94 96 ARG A C 1
ATOM 754 O O . ARG A 1 96 ? 4.378 3.607 -2.340 1.00 88.94 96 ARG A O 1
ATOM 761 N N . ILE A 1 97 ? 5.303 1.912 -1.177 1.00 88.88 97 ILE A N 1
ATOM 762 C CA . ILE A 1 97 ? 6.612 1.945 -1.812 1.00 88.88 97 ILE A CA 1
ATOM 763 C C . ILE A 1 97 ? 6.675 0.745 -2.736 1.00 88.88 97 ILE A C 1
ATOM 765 O O . ILE A 1 97 ? 6.454 -0.392 -2.307 1.00 88.88 97 ILE A O 1
ATOM 769 N N . TRP A 1 98 ? 6.968 1.017 -3.992 1.00 88.31 98 TRP A N 1
ATOM 770 C CA . TRP A 1 98 ? 7.154 0.019 -5.023 1.00 88.31 98 TRP A CA 1
ATOM 771 C C . TRP A 1 98 ? 8.533 0.178 -5.629 1.00 88.31 98 TRP A C 1
ATOM 773 O O . TRP A 1 98 ? 9.104 1.265 -5.592 1.00 88.31 98 TRP A O 1
ATOM 783 N N . SER A 1 99 ? 9.039 -0.915 -6.180 1.00 91.00 99 SER A N 1
ATOM 784 C CA . SER A 1 99 ? 10.311 -0.932 -6.876 1.00 91.00 99 SER A CA 1
ATOM 785 C C . SER A 1 99 ? 10.189 -1.733 -8.161 1.00 91.00 99 SER A C 1
ATOM 787 O O . SER A 1 99 ? 9.421 -2.702 -8.247 1.00 91.00 99 SER A O 1
ATOM 789 N N . VAL A 1 100 ? 10.927 -1.282 -9.166 1.00 92.31 100 VAL A N 1
ATOM 790 C CA . VAL A 1 100 ? 11.069 -1.932 -10.457 1.00 92.31 100 VAL A CA 1
ATOM 791 C C . VAL A 1 100 ? 12.552 -2.051 -10.737 1.00 92.31 100 VAL A C 1
ATOM 793 O O . VAL A 1 100 ? 13.287 -1.068 -10.696 1.00 92.31 100 VAL A O 1
ATOM 796 N N . GLN A 1 101 ? 12.987 -3.269 -11.014 1.00 94.81 101 GLN A N 1
ATOM 797 C CA . GLN A 1 101 ? 14.314 -3.541 -11.533 1.00 94.81 101 GLN A CA 1
ATOM 798 C C . GLN A 1 101 ? 14.171 -3.898 -13.007 1.00 94.81 101 GLN A C 1
ATOM 800 O O . GLN A 1 101 ? 13.385 -4.780 -13.358 1.00 94.81 101 GLN A O 1
ATOM 805 N N . ALA A 1 102 ? 14.898 -3.189 -13.859 1.00 94.69 102 ALA A N 1
ATOM 806 C CA . ALA A 1 102 ? 14.909 -3.388 -15.293 1.00 94.69 102 ALA A CA 1
ATOM 807 C C . ALA A 1 102 ? 16.328 -3.701 -15.757 1.00 94.69 102 ALA A C 1
ATOM 809 O O . ALA A 1 102 ? 17.263 -2.962 -15.458 1.00 94.69 102 ALA A O 1
ATOM 810 N N . ASP A 1 103 ? 16.456 -4.778 -16.517 1.00 93.94 103 ASP A N 1
ATOM 811 C CA . ASP A 1 103 ? 17.686 -5.199 -17.163 1.00 93.94 103 ASP A CA 1
ATOM 812 C C . ASP A 1 103 ? 17.557 -4.991 -18.668 1.00 93.94 103 ASP A C 1
ATOM 814 O O . ASP A 1 103 ? 16.565 -5.401 -19.282 1.00 93.94 103 ASP A O 1
ATOM 818 N N . TRP A 1 104 ? 18.576 -4.391 -19.273 1.00 92.62 104 TRP A N 1
ATOM 819 C CA . TRP A 1 104 ? 18.723 -4.373 -20.719 1.00 92.62 104 TRP A CA 1
ATOM 820 C C . TRP A 1 104 ? 19.644 -5.512 -21.152 1.00 92.62 104 TRP A C 1
ATOM 822 O O . TRP A 1 104 ? 20.859 -5.459 -20.970 1.00 92.62 104 TRP A O 1
ATOM 832 N N . MET A 1 105 ? 19.066 -6.568 -21.716 1.00 90.00 105 MET A N 1
ATOM 833 C CA . MET A 1 105 ? 19.753 -7.796 -22.102 1.00 90.00 105 MET A CA 1
ATOM 834 C C . MET A 1 105 ? 19.329 -8.239 -23.511 1.00 90.00 105 MET A C 1
ATOM 836 O O . MET A 1 105 ? 18.345 -8.965 -23.677 1.00 90.00 105 MET A O 1
ATOM 840 N N . PRO A 1 106 ? 20.055 -7.815 -24.560 1.00 84.88 106 PRO A N 1
ATOM 841 C CA . PRO A 1 106 ? 19.864 -8.336 -25.911 1.00 84.88 106 PRO A CA 1
ATOM 842 C C . PRO A 1 106 ? 20.006 -9.858 -25.960 1.00 84.88 106 PRO A C 1
ATOM 844 O O . PRO A 1 106 ? 20.807 -10.430 -25.231 1.00 84.88 106 PRO A O 1
ATOM 847 N N . ALA A 1 107 ? 19.274 -10.515 -26.863 1.00 78.00 107 ALA A N 1
ATOM 848 C CA . ALA A 1 107 ? 19.214 -11.981 -26.938 1.00 78.00 107 ALA A CA 1
ATOM 849 C C . ALA A 1 107 ? 20.576 -12.672 -27.161 1.00 78.00 107 ALA A C 1
ATOM 851 O O . ALA A 1 107 ? 20.717 -13.851 -26.857 1.00 78.00 107 ALA A O 1
ATOM 852 N N . MET A 1 108 ? 21.569 -11.955 -27.698 1.00 80.25 108 MET A N 1
ATOM 853 C CA . MET A 1 108 ? 22.925 -12.482 -27.901 1.00 80.25 108 MET A CA 1
ATOM 854 C C . MET A 1 108 ? 23.796 -12.433 -26.639 1.00 80.25 108 MET A C 1
ATOM 856 O O . MET A 1 108 ? 24.884 -13.006 -26.630 1.00 80.25 108 MET A O 1
ATOM 860 N N . ASN A 1 109 ? 23.335 -11.771 -25.578 1.00 79.06 109 ASN A N 1
ATOM 861 C CA . ASN A 1 109 ? 24.087 -11.602 -24.348 1.00 79.06 109 ASN A CA 1
ATOM 862 C C . ASN A 1 109 ? 23.606 -12.589 -23.285 1.00 79.06 109 ASN A C 1
ATOM 864 O O . ASN A 1 109 ? 22.412 -12.747 -23.049 1.00 79.06 109 ASN A O 1
ATOM 868 N N . SER A 1 110 ? 24.558 -13.213 -22.592 1.00 80.50 110 SER A N 1
ATOM 869 C CA . SER A 1 110 ? 24.289 -14.100 -21.455 1.00 80.50 110 SER A CA 1
ATOM 870 C C . SER A 1 110 ? 24.106 -13.356 -20.126 1.00 80.50 110 SER A C 1
ATOM 872 O O . SER A 1 110 ? 23.861 -13.993 -19.105 1.00 80.50 110 SER A O 1
ATOM 874 N N . ALA A 1 111 ? 24.277 -12.031 -20.120 1.00 86.44 111 ALA A N 1
ATOM 875 C CA . ALA A 1 111 ? 24.147 -11.166 -18.953 1.00 86.44 111 ALA A CA 1
ATOM 876 C C . ALA A 1 111 ? 23.589 -9.787 -19.356 1.00 86.44 111 ALA A C 1
ATOM 878 O O . ALA A 1 111 ? 23.788 -9.369 -20.506 1.00 86.44 111 ALA A O 1
ATOM 879 N N . PRO A 1 112 ? 22.923 -9.067 -18.433 1.00 89.94 112 PRO A N 1
ATOM 880 C CA . PRO A 1 112 ? 22.504 -7.690 -18.663 1.00 89.94 112 PRO A CA 1
ATOM 881 C C . PRO A 1 112 ? 23.683 -6.800 -19.062 1.00 89.94 112 PRO A C 1
ATOM 883 O O . PRO A 1 112 ? 24.738 -6.844 -18.435 1.00 89.94 112 PRO A O 1
ATOM 886 N N . LEU A 1 113 ? 23.485 -5.976 -20.092 1.00 90.44 113 LEU A N 1
ATOM 887 C CA . LEU A 1 113 ? 24.396 -4.877 -20.422 1.00 90.44 113 LEU A CA 1
ATOM 888 C C . LEU A 1 113 ? 24.287 -3.741 -19.410 1.00 90.44 113 LEU A C 1
ATOM 890 O O . LEU A 1 113 ? 25.246 -3.021 -19.176 1.00 90.44 113 LEU A O 1
ATOM 894 N N . SER A 1 114 ? 23.102 -3.564 -18.837 1.00 92.19 114 SER A N 1
ATOM 895 C CA . SER A 1 114 ? 22.836 -2.577 -17.807 1.00 92.19 114 SER A CA 1
ATOM 896 C C . SER A 1 114 ? 21.637 -3.026 -16.976 1.00 92.19 114 SER A C 1
ATOM 898 O O . SER A 1 114 ? 20.708 -3.654 -17.495 1.00 92.19 114 SER A O 1
ATOM 900 N N . THR A 1 115 ? 21.671 -2.680 -15.692 1.00 93.38 115 THR A N 1
ATOM 901 C CA . THR A 1 115 ? 20.578 -2.870 -14.745 1.00 93.38 115 THR A CA 1
ATOM 902 C C . THR A 1 115 ? 20.275 -1.535 -14.083 1.00 93.38 115 THR A C 1
ATOM 904 O O . THR A 1 115 ? 21.158 -0.904 -13.503 1.00 93.38 115 THR A O 1
ATOM 907 N N . VAL A 1 116 ? 19.009 -1.131 -14.113 1.00 95.06 116 VAL A N 1
ATOM 908 C CA . VAL A 1 116 ? 18.494 0.041 -13.399 1.00 95.06 116 VAL A CA 1
ATOM 909 C C . VAL A 1 116 ? 17.441 -0.425 -12.405 1.00 95.06 116 VAL A C 1
ATOM 911 O O . VAL A 1 116 ? 16.561 -1.216 -12.736 1.00 95.06 116 VAL A O 1
ATOM 914 N N . THR A 1 117 ? 17.535 0.054 -11.167 1.00 94.38 117 THR A N 1
ATOM 915 C CA . THR A 1 117 ? 16.497 -0.140 -10.147 1.00 94.38 117 THR A CA 1
ATOM 916 C C . THR A 1 117 ? 15.920 1.214 -9.795 1.00 94.38 117 THR A C 1
ATOM 918 O O . THR A 1 117 ? 16.665 2.158 -9.557 1.00 94.38 117 THR A O 1
ATOM 921 N N . MET A 1 118 ? 14.597 1.301 -9.775 1.00 93.88 118 MET A N 1
ATOM 922 C CA . MET A 1 118 ? 13.877 2.538 -9.539 1.00 93.88 118 MET A CA 1
ATOM 923 C C . MET A 1 118 ? 12.758 2.299 -8.537 1.00 93.88 118 MET A C 1
ATOM 925 O O . MET A 1 118 ? 11.893 1.443 -8.736 1.00 93.88 118 MET A O 1
ATOM 929 N N . ASP A 1 119 ? 12.758 3.110 -7.487 1.00 91.06 119 ASP A N 1
ATOM 930 C CA . ASP A 1 119 ? 11.702 3.125 -6.489 1.00 91.06 119 ASP A CA 1
ATOM 931 C C . ASP A 1 119 ? 10.723 4.259 -6.782 1.00 91.06 119 ASP A C 1
ATOM 933 O O . ASP A 1 119 ? 11.109 5.363 -7.167 1.00 91.06 119 ASP A O 1
ATOM 937 N N . TRP A 1 120 ? 9.438 4.016 -6.543 1.00 88.88 120 TRP A N 1
ATOM 938 C CA . TRP A 1 120 ? 8.445 5.082 -6.527 1.00 88.88 120 TRP A CA 1
ATOM 939 C C . TRP A 1 120 ? 7.512 4.939 -5.338 1.00 88.88 120 TRP A C 1
ATOM 941 O O . TRP A 1 120 ? 7.177 3.846 -4.868 1.00 88.88 120 TRP A O 1
ATOM 951 N N . ILE A 1 121 ? 7.090 6.097 -4.839 1.00 87.94 121 ILE A N 1
ATOM 952 C CA . ILE A 1 121 ? 6.210 6.201 -3.686 1.00 87.94 121 ILE A CA 1
ATOM 953 C C . ILE A 1 121 ? 4.872 6.735 -4.156 1.00 87.94 121 ILE A C 1
ATOM 955 O O . ILE A 1 121 ? 4.767 7.814 -4.735 1.00 87.94 121 ILE A O 1
ATOM 959 N N . VAL A 1 122 ? 3.834 5.987 -3.827 1.00 86.81 122 VAL A N 1
ATOM 960 C CA . VAL A 1 122 ? 2.454 6.411 -3.983 1.00 86.81 122 VAL A CA 1
ATOM 961 C C . VAL A 1 122 ? 1.933 6.855 -2.627 1.00 86.81 122 VAL A C 1
ATOM 963 O O . VAL A 1 122 ? 1.903 6.061 -1.685 1.00 86.81 122 VAL A O 1
ATOM 966 N N . ALA A 1 123 ? 1.471 8.100 -2.541 1.00 89.50 123 ALA A N 1
ATOM 967 C CA . ALA A 1 123 ? 0.734 8.602 -1.390 1.00 89.50 123 ALA A CA 1
ATOM 968 C C . ALA A 1 123 ? -0.773 8.628 -1.677 1.00 89.50 123 ALA A C 1
ATOM 970 O O . ALA A 1 123 ? -1.213 8.978 -2.769 1.00 89.50 123 ALA A O 1
ATOM 971 N N . SER A 1 124 ? -1.552 8.272 -0.665 1.00 91.25 124 SER A N 1
ATOM 972 C CA . SER A 1 124 ? -3.013 8.195 -0.700 1.00 91.25 124 SER A CA 1
ATOM 973 C C . SER A 1 124 ? -3.575 8.536 0.676 1.00 91.25 124 SER A C 1
ATOM 975 O O . SER A 1 124 ? -2.851 8.471 1.676 1.00 91.25 124 SER A O 1
ATOM 977 N N . TYR A 1 125 ? -4.854 8.893 0.727 1.00 93.56 125 TYR A N 1
ATOM 978 C CA . TYR A 1 125 ? -5.576 9.121 1.974 1.00 93.56 125 TYR A CA 1
ATOM 979 C C . TYR A 1 125 ? -6.679 8.085 2.126 1.00 93.56 125 TYR A C 1
ATOM 981 O O . TYR A 1 125 ? -7.513 7.942 1.240 1.00 93.56 125 TYR A O 1
ATOM 989 N N . SER A 1 126 ? -6.693 7.384 3.250 1.00 92.81 126 SER A N 1
ATOM 990 C CA . SER A 1 126 ? -7.653 6.333 3.555 1.00 92.81 126 SER A CA 1
ATOM 991 C C . SER A 1 126 ? -8.647 6.820 4.605 1.00 92.81 126 SER A C 1
ATOM 993 O O . SER A 1 126 ? -8.266 7.359 5.642 1.00 92.81 126 SER A O 1
ATOM 995 N N . LEU A 1 127 ? -9.928 6.591 4.348 1.00 95.44 127 LEU A N 1
ATOM 996 C CA . LEU A 1 127 ? -11.054 6.882 5.227 1.00 95.44 127 LEU A CA 1
ATOM 997 C C . LEU A 1 127 ? -11.696 5.552 5.645 1.00 95.44 127 LEU A C 1
ATOM 999 O O . LEU A 1 127 ? -12.622 5.074 4.977 1.00 95.44 127 LEU A O 1
ATOM 1003 N N . PRO A 1 128 ? -11.176 4.886 6.691 1.00 94.25 128 PRO A N 1
ATOM 1004 C CA . PRO A 1 128 ? -11.766 3.657 7.197 1.00 94.25 128 PRO A CA 1
ATOM 1005 C C . PRO A 1 128 ? -13.072 3.928 7.952 1.00 94.25 128 PRO A C 1
ATOM 1007 O O . PRO A 1 128 ? -13.135 4.797 8.823 1.00 94.25 128 PRO A O 1
ATOM 1010 N N . ILE A 1 129 ? -14.091 3.120 7.654 1.00 96.00 129 ILE A N 1
ATOM 1011 C CA . ILE A 1 129 ? -15.342 3.012 8.410 1.00 96.00 129 ILE A CA 1
ATOM 1012 C C . ILE A 1 129 ? -15.483 1.555 8.834 1.00 96.00 129 ILE A C 1
ATOM 1014 O O . ILE A 1 129 ? -15.762 0.681 8.008 1.00 96.00 129 ILE A O 1
ATOM 1018 N N . LEU A 1 130 ? -15.251 1.280 10.114 1.00 96.00 130 LEU A N 1
ATOM 1019 C CA . LEU A 1 130 ? -15.100 -0.082 10.618 1.00 96.00 130 LEU A CA 1
ATOM 1020 C C . LEU A 1 130 ? -16.043 -0.345 11.780 1.00 96.00 130 LEU A C 1
ATOM 1022 O O . LEU A 1 130 ? -16.175 0.474 12.685 1.00 96.00 130 LEU A O 1
ATOM 1026 N N . TYR A 1 131 ? -16.633 -1.532 11.791 1.00 96.38 131 TYR A N 1
ATOM 1027 C CA . TYR A 1 131 ? -17.256 -2.086 12.979 1.00 96.38 131 TYR A CA 1
ATOM 1028 C C . TYR A 1 131 ? -16.258 -3.005 13.678 1.00 96.38 131 TYR A C 1
ATOM 1030 O O . TYR A 1 131 ? -15.666 -3.885 13.052 1.00 96.38 131 TYR A O 1
ATOM 1038 N N . ARG A 1 132 ? -16.068 -2.810 14.979 1.00 93.38 132 ARG A N 1
ATOM 1039 C CA . ARG A 1 132 ? -15.136 -3.581 15.799 1.00 93.38 132 ARG A CA 1
ATOM 1040 C C . ARG A 1 132 ? -15.872 -4.184 16.982 1.00 93.38 132 ARG A C 1
ATOM 1042 O O . ARG A 1 132 ? -16.722 -3.548 17.594 1.00 93.38 132 ARG A O 1
ATOM 1049 N N . THR A 1 133 ? -15.531 -5.421 17.292 1.00 93.88 133 THR A N 1
ATOM 1050 C CA . THR A 1 133 ? -15.982 -6.137 18.478 1.00 93.88 133 THR A CA 1
ATOM 1051 C C . THR A 1 133 ? -14.790 -6.324 19.396 1.00 93.88 133 THR A C 1
ATOM 1053 O O . THR A 1 133 ? -13.746 -6.799 18.951 1.00 93.88 133 THR A O 1
ATOM 1056 N N . GLU A 1 134 ? -14.939 -5.961 20.664 1.00 92.19 134 GLU A N 1
ATOM 1057 C CA . GLU A 1 134 ? -13.926 -6.180 21.690 1.00 92.19 134 GLU A CA 1
ATOM 1058 C C . GLU A 1 134 ? -14.494 -7.011 22.834 1.00 92.19 134 GLU A C 1
ATOM 1060 O O . GLU A 1 134 ? -15.588 -6.747 23.336 1.00 92.19 134 GLU A O 1
ATOM 1065 N N . VAL A 1 135 ? -13.734 -8.019 23.249 1.00 91.38 135 VAL A N 1
ATOM 1066 C CA . VAL A 1 135 ? -14.077 -8.914 24.355 1.00 91.38 135 VAL A CA 1
ATOM 1067 C C . VAL A 1 135 ? -12.933 -8.959 25.355 1.00 91.38 135 VAL A C 1
ATOM 1069 O O . VAL A 1 135 ? -11.768 -9.066 24.976 1.00 91.38 135 VAL A O 1
ATOM 1072 N N . THR A 1 136 ? -13.257 -8.874 26.641 1.00 92.62 136 THR A N 1
ATOM 1073 C CA . THR A 1 136 ? -12.275 -9.024 27.719 1.00 92.62 136 THR A CA 1
ATOM 1074 C C . THR A 1 136 ? -11.775 -10.464 27.753 1.00 92.62 136 THR A C 1
ATOM 1076 O O . THR A 1 136 ? -12.574 -11.394 27.845 1.00 92.62 136 THR A O 1
ATOM 1079 N N . LEU A 1 137 ? -10.456 -10.642 27.671 1.00 90.81 137 LEU A N 1
ATOM 1080 C CA . LEU A 1 137 ? -9.806 -11.948 27.794 1.00 90.81 137 LEU A CA 1
ATOM 1081 C C . LEU A 1 137 ? -9.557 -12.276 29.266 1.00 90.81 137 LEU A C 1
ATOM 1083 O O . LEU A 1 137 ? -9.982 -13.309 29.772 1.00 90.81 137 LEU A O 1
ATOM 1087 N N . VAL A 1 138 ? -8.873 -11.358 29.944 1.00 92.12 138 VAL A N 1
ATOM 1088 C CA . VAL A 1 138 ? -8.560 -11.363 31.376 1.00 92.12 138 VAL A CA 1
ATOM 1089 C C . VAL A 1 138 ? -8.557 -9.909 31.855 1.00 92.12 138 VAL A C 1
ATOM 1091 O O . VAL A 1 138 ? -8.494 -9.010 31.012 1.00 92.12 138 VAL A O 1
ATOM 1094 N N . PRO A 1 139 ? -8.626 -9.632 33.168 1.00 91.50 139 PRO A N 1
ATOM 1095 C CA . PRO A 1 139 ? -8.532 -8.260 33.662 1.00 91.50 139 PRO A CA 1
ATOM 1096 C C . PRO A 1 139 ? -7.312 -7.528 33.078 1.00 91.50 139 PRO A C 1
ATOM 1098 O O . PRO A 1 139 ? -6.200 -8.059 33.102 1.00 91.50 139 PRO A O 1
ATOM 1101 N N . GLY A 1 140 ? -7.530 -6.338 32.512 1.00 91.88 140 GLY A N 1
ATOM 1102 C CA . GLY A 1 140 ? -6.492 -5.531 31.867 1.00 91.88 140 GLY A CA 1
ATOM 1103 C C . GLY A 1 140 ? -6.190 -5.877 30.401 1.00 91.88 140 GLY A C 1
ATOM 1104 O O . GLY A 1 140 ? -5.349 -5.217 29.790 1.00 91.88 140 GLY A O 1
ATOM 1105 N N . TRP A 1 141 ? -6.839 -6.893 29.817 1.00 95.38 141 TRP A N 1
ATOM 1106 C CA . TRP A 1 141 ? -6.606 -7.314 28.431 1.00 95.38 141 TRP A CA 1
ATOM 1107 C C . TRP A 1 141 ? -7.901 -7.592 27.665 1.00 95.38 141 TRP A C 1
ATOM 1109 O O . TRP A 1 141 ? -8.764 -8.357 28.106 1.00 95.38 141 TRP A O 1
ATOM 1119 N N . ARG A 1 142 ? -7.992 -7.059 26.444 1.00 94.50 142 ARG A N 1
ATOM 1120 C CA . ARG A 1 142 ? -9.080 -7.328 25.492 1.00 94.50 142 ARG A CA 1
ATOM 1121 C C . ARG A 1 142 ? -8.552 -7.905 24.185 1.00 94.50 142 ARG A C 1
ATOM 1123 O O . ARG A 1 142 ? -7.449 -7.589 23.751 1.00 94.50 142 ARG A O 1
ATOM 1130 N N . LEU A 1 143 ? -9.371 -8.716 23.529 1.00 95.56 143 LEU A N 1
ATOM 1131 C CA . LEU A 1 143 ? -9.201 -9.116 22.137 1.00 95.56 143 LEU A CA 1
ATOM 1132 C C . LEU A 1 143 ? -10.176 -8.310 21.288 1.00 95.56 143 LEU A C 1
ATOM 1134 O O . LEU A 1 143 ? -11.376 -8.302 21.563 1.00 95.56 143 LEU A O 1
ATOM 1138 N N . GLY A 1 144 ? -9.659 -7.647 20.263 1.00 93.38 144 GLY A N 1
ATOM 1139 C CA . GLY A 1 144 ? -10.435 -6.885 19.302 1.00 93.38 144 GLY A CA 1
ATOM 1140 C C . GLY A 1 144 ? -10.363 -7.509 17.918 1.00 93.38 144 GLY A C 1
ATOM 1141 O O . GLY A 1 144 ? -9.278 -7.812 17.432 1.00 93.38 144 GLY A O 1
ATOM 1142 N N . ALA A 1 145 ? -11.507 -7.645 17.262 1.00 95.69 145 ALA A N 1
ATOM 1143 C CA . ALA A 1 145 ? -11.592 -7.980 15.847 1.00 95.69 145 ALA A CA 1
ATOM 1144 C C . ALA A 1 145 ? -12.602 -7.056 15.177 1.00 95.69 145 ALA A C 1
ATOM 1146 O O . ALA A 1 145 ? -13.631 -6.719 15.761 1.00 95.69 145 ALA A O 1
ATOM 1147 N N . GLY A 1 146 ? -12.328 -6.623 13.957 1.00 94.69 146 GLY A N 1
ATOM 1148 C CA . GLY A 1 146 ? -13.203 -5.698 13.264 1.00 94.69 146 GLY A CA 1
ATOM 1149 C C . GLY A 1 146 ? -13.059 -5.762 11.764 1.00 94.69 146 GLY A C 1
ATOM 1150 O O . GLY A 1 146 ? -12.069 -6.255 11.223 1.00 94.69 146 GLY A O 1
ATOM 1151 N N . GLY A 1 147 ? -14.068 -5.229 11.096 1.00 96.69 147 GLY A N 1
ATOM 1152 C CA . GLY A 1 147 ? -14.040 -5.079 9.664 1.00 96.69 147 GLY A CA 1
ATOM 1153 C C . GLY A 1 147 ? -15.011 -4.034 9.153 1.00 96.69 147 GLY A C 1
ATOM 1154 O O . GLY A 1 147 ? -15.883 -3.550 9.874 1.00 96.69 147 GLY A O 1
ATOM 1155 N N . GLY A 1 148 ? -14.839 -3.664 7.894 1.00 96.44 148 GLY A N 1
ATOM 1156 C CA . GLY A 1 148 ? -15.694 -2.691 7.239 1.00 96.44 148 GLY A CA 1
ATOM 1157 C C . GLY A 1 148 ? -15.137 -2.266 5.896 1.00 96.44 148 GLY A C 1
ATOM 1158 O O . GLY A 1 148 ? -14.458 -3.039 5.217 1.00 96.44 148 GLY A O 1
ATOM 1159 N N . VAL A 1 149 ? -15.433 -1.028 5.527 1.00 96.06 149 VAL A N 1
ATOM 1160 C CA . VAL A 1 149 ? -15.050 -0.453 4.239 1.00 96.06 149 VAL A CA 1
ATOM 1161 C C . VAL A 1 149 ? -13.978 0.603 4.431 1.00 96.06 149 VAL A C 1
ATOM 1163 O O . VAL A 1 149 ? -13.927 1.295 5.448 1.00 96.06 149 VAL A O 1
ATOM 1166 N N . VAL A 1 150 ? -13.117 0.730 3.433 1.00 94.38 150 VAL A N 1
ATOM 1167 C CA . VAL A 1 150 ? -12.112 1.784 3.369 1.00 94.38 150 VAL A CA 1
ATOM 1168 C C . VAL A 1 150 ? -12.281 2.487 2.039 1.00 94.38 150 VAL A C 1
ATOM 1170 O O . VAL A 1 150 ? -12.224 1.855 0.985 1.00 94.38 150 VAL A O 1
ATOM 1173 N N . MET A 1 151 ? -12.519 3.791 2.099 1.00 93.81 151 MET A N 1
ATOM 1174 C CA . MET A 1 151 ? -12.449 4.640 0.920 1.00 93.81 151 MET A CA 1
ATOM 1175 C C . MET A 1 151 ? -11.038 5.197 0.827 1.00 93.81 151 MET A C 1
ATOM 1177 O O . MET A 1 151 ? -10.531 5.747 1.798 1.00 93.81 151 MET A O 1
ATOM 1181 N N . GLU A 1 152 ? -10.411 5.068 -0.327 1.00 92.00 152 GLU A N 1
ATOM 1182 C CA . GLU A 1 152 ? -9.072 5.567 -0.572 1.00 92.00 152 GLU A CA 1
ATOM 1183 C C . GLU A 1 152 ? -9.110 6.654 -1.646 1.00 92.00 152 GLU A C 1
ATOM 1185 O O . GLU A 1 152 ? -9.667 6.469 -2.729 1.00 92.00 152 GLU A O 1
ATOM 1190 N N . VAL A 1 153 ? -8.529 7.804 -1.323 1.00 91.88 153 VAL A N 1
ATOM 1191 C CA . VAL A 1 153 ? -8.412 8.966 -2.197 1.00 91.88 153 VAL A CA 1
ATOM 1192 C C . VAL A 1 153 ? -6.989 9.029 -2.728 1.00 91.88 153 VAL A C 1
ATOM 1194 O O . VAL A 1 153 ? -6.024 9.094 -1.959 1.00 91.88 153 VAL A O 1
ATOM 1197 N N . LEU A 1 154 ? -6.865 9.050 -4.051 1.00 89.38 154 LEU A N 1
ATOM 1198 C CA . LEU A 1 154 ? -5.591 9.112 -4.759 1.00 89.38 154 LEU A CA 1
ATOM 1199 C C . LEU A 1 154 ? -5.437 10.475 -5.435 1.00 89.38 154 LEU A C 1
ATOM 1201 O O . LEU A 1 154 ? -5.919 10.671 -6.555 1.00 89.38 154 LEU A O 1
ATOM 1205 N N . PRO A 1 155 ? -4.787 11.444 -4.765 1.00 81.69 155 PRO A N 1
ATOM 1206 C CA . PRO A 1 155 ? -4.792 12.828 -5.220 1.00 81.69 155 PRO A CA 1
ATOM 1207 C C . PRO A 1 155 ? -3.955 13.034 -6.486 1.00 81.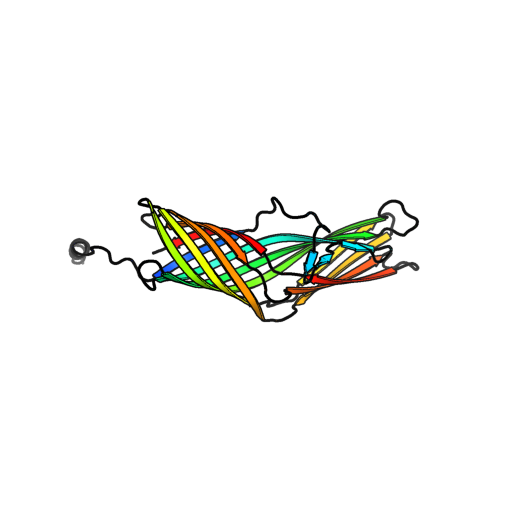69 155 PRO A C 1
ATOM 1209 O O . PRO A 1 155 ? -4.282 13.896 -7.300 1.00 81.69 155 PRO A O 1
ATOM 1212 N N . THR A 1 156 ? -2.888 12.252 -6.668 1.00 79.19 156 THR A N 1
ATOM 1213 C CA . THR A 1 156 ? -1.907 12.463 -7.734 1.00 79.19 156 THR A CA 1
ATOM 1214 C C . THR A 1 156 ? -1.507 11.160 -8.409 1.00 79.19 156 THR A C 1
ATOM 1216 O O . THR A 1 156 ? -1.593 10.073 -7.840 1.00 79.19 156 THR A O 1
ATOM 1219 N N . ASN A 1 157 ? -1.040 11.296 -9.646 1.00 83.31 157 ASN A N 1
ATOM 1220 C CA . ASN A 1 157 ? -0.244 10.261 -10.295 1.00 83.31 157 ASN A CA 1
ATOM 1221 C C . ASN A 1 157 ? 1.144 10.213 -9.637 1.00 83.31 157 ASN A C 1
ATOM 1223 O O . ASN A 1 157 ? 1.550 11.177 -8.981 1.00 83.31 157 ASN A O 1
ATOM 1227 N N . ALA A 1 158 ? 1.859 9.106 -9.810 1.00 83.50 158 ALA A N 1
ATOM 1228 C CA . ALA A 1 158 ? 3.243 8.979 -9.366 1.00 83.50 158 ALA A CA 1
ATOM 1229 C C . ALA A 1 158 ? 4.148 8.782 -10.581 1.00 83.50 158 ALA A C 1
ATOM 1231 O O . ALA A 1 158 ? 3.805 8.041 -11.499 1.00 83.50 158 ALA A O 1
ATOM 1232 N N . PHE A 1 159 ? 5.289 9.458 -10.576 1.00 88.50 159 PHE A N 1
ATOM 1233 C CA . PHE A 1 159 ? 6.265 9.412 -11.654 1.00 88.50 159 PHE A CA 1
ATOM 1234 C C . PHE A 1 159 ? 7.640 9.184 -11.048 1.00 88.50 159 PHE A C 1
ATOM 1236 O O . PHE A 1 159 ? 7.947 9.745 -9.995 1.00 88.50 159 PHE A O 1
ATOM 1243 N N . ALA A 1 160 ? 8.442 8.360 -11.703 1.00 90.50 160 ALA A N 1
ATOM 1244 C CA . ALA A 1 160 ? 9.837 8.163 -11.356 1.00 90.50 160 ALA A CA 1
ATOM 1245 C C . ALA A 1 160 ? 10.640 7.980 -12.641 1.00 90.50 160 ALA A C 1
ATOM 1247 O O . ALA A 1 160 ? 10.119 7.474 -13.637 1.00 90.50 160 ALA A O 1
ATOM 1248 N N . SER A 1 161 ? 11.894 8.408 -12.619 1.00 92.25 161 SER A N 1
ATOM 1249 C CA . SER A 1 161 ? 12.826 8.183 -13.713 1.00 92.25 161 SER A CA 1
ATOM 1250 C C . SER A 1 161 ? 14.214 7.975 -13.147 1.00 92.25 161 SER A C 1
ATOM 1252 O O . SER A 1 161 ? 14.618 8.743 -12.279 1.00 92.25 161 SER A O 1
ATOM 1254 N N . GLU A 1 162 ? 14.937 7.003 -13.678 1.00 95.31 162 GLU A N 1
ATOM 1255 C CA . GLU A 1 162 ? 16.300 6.687 -13.275 1.00 95.31 162 GLU A CA 1
ATOM 1256 C C . GLU A 1 162 ? 17.107 6.298 -14.514 1.00 95.31 162 GLU A C 1
ATOM 1258 O O . GLU A 1 162 ? 16.550 5.823 -15.506 1.00 95.31 162 GLU A O 1
ATOM 1263 N N . SER A 1 163 ? 18.423 6.478 -14.486 1.00 93.19 163 SER A N 1
ATOM 1264 C CA . SER A 1 163 ? 19.281 6.065 -15.593 1.00 93.19 163 SER A CA 1
ATOM 1265 C C . SER A 1 163 ? 20.623 5.554 -15.106 1.00 93.19 163 SER A C 1
ATOM 1267 O O . SER A 1 163 ? 21.139 6.022 -14.096 1.00 93.19 163 SER A O 1
ATOM 1269 N N . SER A 1 164 ? 21.222 4.654 -15.874 1.00 93.50 164 SER A N 1
ATOM 1270 C CA . SER A 1 164 ? 22.613 4.242 -15.706 1.00 93.50 164 SER A CA 1
ATOM 1271 C C . SER A 1 164 ? 23.403 4.546 -16.970 1.00 93.50 164 SER A C 1
ATOM 1273 O O . SER A 1 164 ? 22.888 4.352 -18.076 1.00 93.50 164 SER A O 1
ATOM 1275 N N . GLU A 1 165 ? 24.662 4.922 -16.803 1.00 90.50 165 GLU A N 1
ATOM 1276 C CA . GLU A 1 165 ? 25.613 5.098 -17.894 1.00 90.50 165 GLU A CA 1
ATOM 1277 C C . GLU A 1 165 ? 26.761 4.099 -17.739 1.00 90.50 165 GLU A C 1
ATOM 1279 O O . GLU A 1 165 ? 27.327 3.973 -16.652 1.00 90.50 165 GLU A O 1
ATOM 1284 N N . ASP A 1 166 ? 27.096 3.393 -18.818 1.00 83.81 166 ASP A N 1
ATOM 1285 C CA . ASP A 1 166 ? 28.277 2.531 -18.877 1.00 83.81 166 ASP A CA 1
ATOM 1286 C C . ASP A 1 166 ? 28.866 2.502 -20.291 1.00 83.81 166 ASP A C 1
ATOM 1288 O O . ASP A 1 166 ? 28.146 2.363 -21.279 1.00 83.81 166 ASP A O 1
ATOM 1292 N N . ALA A 1 167 ? 30.189 2.645 -20.392 1.00 81.88 167 ALA A N 1
ATOM 1293 C CA . ALA A 1 167 ? 30.940 2.655 -21.651 1.00 81.88 167 ALA A CA 1
ATOM 1294 C C . ALA A 1 167 ? 30.350 3.575 -22.752 1.00 81.88 167 ALA A C 1
ATOM 1296 O O . ALA A 1 167 ? 30.419 3.259 -23.939 1.00 81.88 167 ALA A O 1
ATOM 1297 N N . GLY A 1 168 ? 29.763 4.716 -22.362 1.00 82.06 168 GLY A N 1
ATOM 1298 C CA . GLY A 1 168 ? 29.116 5.679 -23.264 1.00 82.06 168 GLY A CA 1
ATOM 1299 C C . GLY A 1 168 ? 27.678 5.326 -23.667 1.00 82.06 168 GLY A C 1
ATOM 1300 O O . GLY A 1 168 ? 27.019 6.130 -24.325 1.00 82.06 168 GLY A O 1
ATOM 1301 N N . ASN A 1 169 ? 27.175 4.159 -23.262 1.00 86.50 169 ASN A N 1
ATOM 1302 C CA . ASN A 1 169 ? 25.782 3.759 -23.418 1.00 86.50 169 ASN A CA 1
ATOM 1303 C C . ASN A 1 169 ? 24.950 4.299 -22.254 1.00 86.50 169 ASN A C 1
ATOM 1305 O O . ASN A 1 169 ? 25.352 4.201 -21.095 1.00 86.50 169 ASN A O 1
ATOM 1309 N N . VAL A 1 170 ? 23.760 4.817 -22.556 1.00 91.75 170 VAL A N 1
ATOM 1310 C CA . VAL A 1 170 ? 22.822 5.326 -21.549 1.00 91.75 170 VAL A CA 1
ATOM 1311 C C . VAL A 1 170 ? 21.563 4.476 -21.566 1.00 91.75 170 VAL A C 1
ATOM 1313 O O . VAL A 1 170 ? 20.847 4.439 -22.570 1.00 91.75 170 VAL A O 1
ATOM 1316 N N . PHE A 1 171 ? 21.277 3.831 -20.437 1.00 93.56 171 PHE A N 1
ATOM 1317 C CA . PHE A 1 171 ? 20.001 3.174 -20.189 1.00 93.56 171 PHE A CA 1
ATOM 1318 C C . PHE A 1 171 ? 19.146 4.057 -19.287 1.00 93.56 171 PHE A C 1
ATOM 1320 O O . PHE A 1 171 ? 19.481 4.258 -18.124 1.00 93.56 171 PHE A O 1
ATOM 1327 N N . ALA A 1 172 ? 18.054 4.591 -19.826 1.00 93.56 172 ALA A N 1
ATOM 1328 C CA . ALA A 1 172 ? 17.102 5.421 -19.105 1.00 93.56 172 ALA A CA 1
ATOM 1329 C C . ALA A 1 172 ? 15.781 4.675 -18.910 1.00 93.56 172 ALA A C 1
ATOM 1331 O O . ALA A 1 172 ? 15.239 4.073 -19.840 1.00 93.56 172 ALA A O 1
ATOM 1332 N N . LEU A 1 173 ? 15.252 4.748 -17.698 1.00 94.25 173 LEU A N 1
ATOM 1333 C CA . LEU A 1 173 ? 14.007 4.138 -17.275 1.00 94.25 173 LEU A CA 1
ATOM 1334 C C . LEU A 1 173 ? 13.071 5.235 -16.777 1.00 94.25 173 LEU A C 1
ATOM 1336 O O . LEU A 1 173 ? 13.442 6.039 -15.933 1.00 94.25 173 LEU A O 1
ATOM 1340 N N . GLU A 1 174 ? 11.849 5.256 -17.283 1.00 93.25 174 GLU A N 1
ATOM 1341 C CA . GLU A 1 174 ? 10.789 6.173 -16.879 1.00 93.25 174 GLU A CA 1
ATOM 1342 C C . GLU A 1 174 ? 9.571 5.330 -16.492 1.00 93.25 174 GLU A C 1
ATOM 1344 O O . GLU A 1 174 ? 9.196 4.399 -17.205 1.00 93.25 174 GLU A O 1
ATOM 1349 N N . HIS A 1 175 ? 8.935 5.633 -15.365 1.00 88.88 175 HIS A N 1
ATOM 1350 C CA . HIS A 1 175 ? 7.700 4.987 -14.947 1.00 88.88 175 HIS A CA 1
ATOM 1351 C C . HIS A 1 175 ? 6.610 6.011 -14.664 1.00 88.88 175 HIS A C 1
ATOM 1353 O O . HIS A 1 175 ? 6.746 6.873 -13.795 1.00 88.88 175 HIS A O 1
ATOM 1359 N N . ASN A 1 176 ? 5.490 5.841 -15.362 1.00 85.75 176 ASN A N 1
ATOM 1360 C CA . ASN A 1 176 ? 4.296 6.657 -15.242 1.00 85.75 176 ASN A CA 1
ATOM 1361 C C . ASN A 1 176 ? 3.195 5.833 -14.572 1.00 85.75 176 ASN A C 1
ATOM 1363 O O . ASN A 1 176 ? 2.606 4.951 -15.188 1.00 85.75 176 ASN A O 1
ATOM 1367 N N . SER A 1 177 ? 2.889 6.118 -13.307 1.00 82.12 177 SER A N 1
ATOM 1368 C CA . SER A 1 177 ? 1.752 5.520 -12.599 1.00 82.12 177 SER A CA 1
ATOM 1369 C C . SER A 1 177 ? 0.539 6.432 -12.701 1.00 82.12 177 SER A C 1
ATOM 1371 O O . SER A 1 177 ? 0.391 7.387 -11.931 1.00 82.12 177 SER A O 1
ATOM 1373 N N . LEU A 1 178 ? -0.357 6.121 -13.631 1.00 81.44 178 LEU A N 1
ATOM 1374 C CA . LEU A 1 178 ? -1.635 6.806 -13.769 1.00 81.44 178 LEU A CA 1
ATOM 1375 C C . LEU A 1 178 ? -2.658 6.167 -12.831 1.00 81.44 178 LEU A C 1
ATOM 1377 O O . LEU A 1 178 ? -2.870 4.951 -12.849 1.00 81.44 178 LEU A O 1
ATOM 1381 N N . ARG A 1 179 ? -3.276 6.986 -11.974 1.00 81.38 179 ARG A N 1
ATOM 1382 C CA . ARG A 1 179 ? -4.330 6.506 -11.073 1.00 81.38 179 ARG A CA 1
ATOM 1383 C C . ARG A 1 179 ? -5.494 5.959 -11.896 1.00 81.38 179 ARG A C 1
ATOM 1385 O O . ARG A 1 179 ? -5.896 6.577 -12.880 1.00 81.38 179 ARG A O 1
ATOM 1392 N N . TYR A 1 180 ? -6.051 4.829 -11.473 1.00 79.44 180 TYR A N 1
ATOM 1393 C CA . TYR A 1 180 ? -7.207 4.247 -12.160 1.00 79.44 180 TYR A CA 1
ATOM 1394 C C . TYR A 1 180 ? -8.481 5.067 -11.910 1.00 79.44 180 TYR A C 1
ATOM 1396 O O . TYR A 1 180 ? -9.300 5.272 -12.802 1.00 79.44 180 TYR A O 1
ATOM 1404 N N . ASN A 1 181 ? -8.629 5.569 -10.684 1.00 83.38 181 ASN A N 1
ATOM 1405 C CA . ASN A 1 181 ? -9.707 6.454 -10.268 1.00 83.38 181 ASN A CA 1
ATOM 1406 C C . ASN A 1 181 ? -9.189 7.400 -9.173 1.00 83.38 181 ASN A C 1
ATOM 1408 O O . ASN A 1 181 ? -8.170 7.136 -8.536 1.00 83.38 181 ASN A O 1
ATOM 1412 N N . TRP A 1 182 ? -9.883 8.515 -8.957 1.00 87.25 182 TRP A N 1
ATOM 1413 C CA . TRP A 1 182 ? -9.619 9.414 -7.834 1.00 87.25 182 TRP A CA 1
ATOM 1414 C C . TRP A 1 182 ? -10.090 8.819 -6.501 1.00 87.25 182 TRP A C 1
ATOM 1416 O O . TRP A 1 182 ? -9.487 9.086 -5.464 1.00 87.25 182 TRP A O 1
ATOM 1426 N N . LEU A 1 183 ? -11.134 7.983 -6.551 1.00 89.38 183 LEU A N 1
ATOM 1427 C CA . LEU A 1 183 ? -11.702 7.267 -5.411 1.00 89.38 183 LEU A CA 1
ATOM 1428 C C . LEU A 1 183 ? -11.680 5.763 -5.664 1.00 89.38 183 LEU A C 1
ATOM 1430 O O . LEU A 1 183 ? -12.180 5.295 -6.688 1.00 89.38 183 LEU A O 1
ATOM 1434 N N . VAL A 1 184 ? -11.144 5.016 -4.706 1.00 89.75 184 VAL A N 1
ATOM 1435 C CA . VAL A 1 184 ? -11.079 3.554 -4.726 1.00 89.75 184 VAL A CA 1
ATOM 1436 C C . VAL A 1 184 ? -11.703 3.011 -3.450 1.00 89.75 184 VAL A C 1
ATOM 1438 O O . VAL A 1 184 ? -11.554 3.587 -2.376 1.00 89.75 184 VAL A O 1
ATOM 1441 N N . TRP A 1 185 ? -12.410 1.891 -3.564 1.00 91.62 185 TRP A N 1
ATOM 1442 C CA . TRP A 1 185 ? -12.996 1.208 -2.418 1.00 91.62 185 TRP A CA 1
ATOM 1443 C C . TRP A 1 185 ? -12.253 -0.086 -2.119 1.00 91.62 185 TRP A C 1
ATOM 1445 O O . TRP A 1 185 ? -11.890 -0.853 -3.016 1.00 91.62 185 TRP A O 1
ATOM 1455 N N . GLY A 1 186 ? -12.063 -0.335 -0.834 1.00 92.19 186 GLY A N 1
ATOM 1456 C CA . GLY A 1 186 ? -11.505 -1.560 -0.302 1.00 92.19 186 GLY A CA 1
ATOM 1457 C C . GLY A 1 186 ? -12.279 -2.033 0.914 1.00 92.19 186 GLY A C 1
ATOM 1458 O O . GLY A 1 186 ? -13.172 -1.354 1.431 1.00 92.19 186 GLY A O 1
ATOM 1459 N N . LEU A 1 187 ? -11.901 -3.211 1.385 1.00 94.94 187 LEU A N 1
ATOM 1460 C CA . LEU A 1 187 ? -12.301 -3.681 2.699 1.00 94.94 187 LEU A CA 1
ATOM 1461 C C . LEU A 1 187 ? -11.209 -3.347 3.709 1.00 94.94 187 LEU A C 1
ATOM 1463 O O . LEU A 1 187 ? -10.042 -3.129 3.384 1.00 94.94 187 LEU A O 1
ATOM 1467 N N . GLY A 1 188 ? -11.606 -3.315 4.967 1.00 94.31 188 GLY A N 1
ATOM 1468 C CA . GLY A 1 188 ? -10.698 -3.240 6.088 1.00 94.31 188 GLY A CA 1
ATOM 1469 C C . GLY A 1 188 ? -10.976 -4.385 7.029 1.00 94.31 188 GLY A C 1
ATOM 1470 O O . GLY A 1 188 ? -12.127 -4.569 7.397 1.00 94.31 188 GLY A O 1
ATOM 1471 N N . LEU A 1 189 ? -9.946 -5.126 7.417 1.00 95.88 189 LEU A N 1
ATOM 1472 C CA . LEU A 1 189 ? -10.022 -6.170 8.432 1.00 95.88 189 LEU A CA 1
ATOM 1473 C C . LEU A 1 189 ? -8.916 -5.940 9.451 1.00 95.88 189 LEU A C 1
ATOM 1475 O O . LEU A 1 189 ? -7.785 -5.629 9.084 1.00 95.88 189 LEU A O 1
ATOM 1479 N N . GLU A 1 190 ? -9.254 -6.067 10.725 1.00 95.12 190 GLU A N 1
ATOM 1480 C CA . GLU A 1 190 ? -8.359 -5.792 11.843 1.00 95.12 190 GLU A CA 1
ATOM 1481 C C . GLU A 1 190 ? -8.549 -6.853 12.922 1.00 95.12 190 GLU A C 1
ATOM 1483 O O . GLU A 1 190 ? -9.676 -7.239 13.233 1.00 95.12 190 GLU A O 1
ATOM 1488 N N . LEU A 1 191 ? -7.450 -7.308 13.512 1.00 96.44 191 LEU A N 1
ATOM 1489 C CA . LEU A 1 191 ? -7.448 -8.244 14.630 1.00 96.44 191 LEU A CA 1
ATOM 1490 C C . LEU A 1 191 ? -6.275 -7.908 15.539 1.00 96.44 191 LEU A C 1
ATOM 1492 O O . LEU A 1 191 ? -5.160 -7.764 15.051 1.00 96.44 191 LEU A O 1
ATOM 1496 N N . GLY A 1 192 ? -6.479 -7.847 16.847 1.00 96.44 192 GLY A N 1
ATOM 1497 C CA . GLY A 1 192 ? -5.375 -7.617 17.767 1.00 96.44 192 GLY A CA 1
ATOM 1498 C C . GLY A 1 192 ? -5.769 -7.649 19.228 1.00 96.44 192 GLY A C 1
ATOM 1499 O O . GLY A 1 192 ? -6.936 -7.800 19.586 1.00 96.44 192 GLY A O 1
ATOM 1500 N N . ILE A 1 193 ? -4.762 -7.512 20.076 1.00 96.88 193 ILE A N 1
ATOM 1501 C CA . ILE A 1 193 ? -4.902 -7.470 21.528 1.00 96.88 193 ILE A CA 1
ATOM 1502 C C . ILE A 1 193 ? -4.777 -6.030 22.010 1.00 96.88 193 ILE A C 1
ATOM 1504 O O . ILE A 1 193 ? -3.989 -5.250 21.475 1.00 96.88 193 ILE A O 1
ATOM 1508 N N . VAL A 1 194 ? -5.567 -5.677 23.016 1.00 95.25 194 VAL A N 1
ATOM 1509 C CA . VAL A 1 194 ? -5.543 -4.376 23.679 1.00 95.25 194 VAL A CA 1
ATOM 1510 C C . VAL A 1 194 ? -5.140 -4.592 25.125 1.00 95.25 194 VAL A C 1
ATOM 1512 O O . VAL A 1 194 ? -5.777 -5.372 25.832 1.00 95.25 194 VAL A O 1
ATOM 1515 N N . ARG A 1 195 ? -4.097 -3.893 25.561 1.00 95.94 195 ARG A N 1
ATOM 1516 C CA . ARG A 1 195 ? -3.724 -3.777 26.966 1.00 95.94 195 ARG A CA 1
ATOM 1517 C C . ARG A 1 195 ? -4.323 -2.494 27.518 1.00 95.94 195 ARG A C 1
ATOM 1519 O O . ARG A 1 195 ? -4.035 -1.424 26.990 1.00 95.94 195 ARG A O 1
ATOM 1526 N N . GLU A 1 196 ? -5.130 -2.623 28.558 1.00 93.31 196 GLU A N 1
ATOM 1527 C CA . GLU A 1 196 ? -5.753 -1.492 29.245 1.00 93.31 196 GLU A CA 1
ATOM 1528 C C . GLU A 1 196 ? -4.707 -0.753 30.084 1.00 93.31 196 GLU A C 1
ATOM 1530 O O . GLU A 1 196 ? -3.842 -1.381 30.708 1.00 93.31 196 GLU A O 1
ATOM 1535 N N . GLY A 1 197 ? -4.769 0.574 30.059 1.00 90.06 197 GLY A N 1
ATOM 1536 C CA . GLY A 1 197 ? -3.910 1.448 30.850 1.00 90.06 197 GLY A CA 1
ATOM 1537 C C . GLY A 1 197 ? -4.710 2.567 31.503 1.00 90.06 197 GLY A C 1
ATOM 1538 O O . GLY A 1 197 ? -5.868 2.785 31.160 1.00 90.06 197 GLY A O 1
ATOM 1539 N N . ASP A 1 198 ? -4.082 3.258 32.454 1.00 84.88 198 ASP A N 1
ATOM 1540 C CA . ASP A 1 198 ? -4.754 4.290 33.250 1.00 84.88 198 ASP A CA 1
ATOM 1541 C C . ASP A 1 198 ? -5.069 5.545 32.415 1.00 84.88 198 ASP A C 1
ATOM 1543 O O . ASP A 1 198 ? -6.180 6.060 32.482 1.00 84.88 198 ASP A O 1
ATOM 1547 N N . ASP A 1 199 ? -4.114 5.991 31.588 1.00 85.44 199 ASP A N 1
ATOM 1548 C CA . ASP A 1 199 ? -4.268 7.171 30.717 1.00 85.44 199 ASP A CA 1
ATOM 1549 C C . ASP A 1 199 ? -4.589 6.804 29.258 1.00 85.44 199 ASP A C 1
ATOM 1551 O O . ASP A 1 199 ? -5.164 7.596 28.513 1.00 85.44 199 ASP A O 1
ATOM 1555 N N . ALA A 1 200 ? -4.153 5.622 28.815 1.00 90.56 200 ALA A N 1
ATOM 1556 C CA . ALA A 1 200 ? -4.299 5.179 27.436 1.00 90.56 200 ALA A CA 1
ATOM 1557 C C . ALA A 1 200 ? -4.185 3.658 27.312 1.00 90.56 200 ALA A C 1
ATOM 1559 O O . ALA A 1 200 ? -3.364 3.033 27.990 1.00 90.56 200 ALA A O 1
ATOM 1560 N N . ASP A 1 201 ? -4.922 3.071 26.368 1.00 93.50 201 ASP A N 1
ATOM 1561 C CA . ASP A 1 201 ? -4.749 1.660 26.019 1.00 93.50 201 ASP A CA 1
ATOM 1562 C C . ASP A 1 201 ? -3.760 1.483 24.864 1.00 93.50 201 ASP A C 1
ATOM 1564 O O . ASP A 1 201 ? -3.665 2.310 23.953 1.00 93.50 201 ASP A O 1
ATOM 1568 N N . LEU A 1 202 ? -3.068 0.345 24.850 1.00 95.81 202 LEU A N 1
ATOM 1569 C CA . LEU A 1 202 ? -2.173 -0.046 23.763 1.00 95.81 202 LEU A CA 1
ATOM 1570 C C . LEU A 1 202 ? -2.779 -1.197 22.964 1.00 95.81 202 LEU A C 1
ATOM 1572 O O . LEU A 1 202 ? -2.980 -2.287 23.497 1.00 95.81 202 LEU A O 1
ATOM 1576 N N . HIS A 1 203 ? -3.004 -0.984 21.670 1.00 94.75 203 HIS A N 1
ATOM 1577 C CA . HIS A 1 203 ? -3.386 -2.030 20.725 1.00 94.75 203 HIS A CA 1
ATOM 1578 C C . HIS A 1 203 ? -2.180 -2.504 19.915 1.00 94.75 203 HIS A C 1
ATOM 1580 O O . HIS A 1 203 ? -1.437 -1.683 19.374 1.00 94.75 203 HIS A O 1
ATOM 1586 N N . ILE A 1 204 ? -2.036 -3.823 19.774 1.00 96.31 204 ILE A N 1
ATOM 1587 C CA . ILE A 1 204 ? -1.096 -4.458 18.845 1.00 96.31 204 ILE A CA 1
ATOM 1588 C C . ILE A 1 204 ? -1.844 -5.549 18.081 1.00 96.31 204 ILE A C 1
ATOM 1590 O O . ILE A 1 204 ? -2.441 -6.444 18.684 1.00 96.31 204 ILE A O 1
ATOM 1594 N N . GLY A 1 205 ? -1.804 -5.487 16.753 1.00 94.81 205 GLY A N 1
ATOM 1595 C CA . GLY A 1 205 ? -2.573 -6.388 15.907 1.00 94.81 205 GLY A CA 1
ATOM 1596 C C . GLY A 1 205 ? -2.099 -6.475 14.463 1.00 94.81 205 GLY A C 1
ATOM 1597 O O . GLY A 1 205 ? -1.098 -5.884 14.069 1.00 94.81 205 GLY A O 1
ATOM 1598 N N . GLY A 1 206 ? -2.841 -7.238 13.671 1.00 94.31 206 GLY A N 1
ATOM 1599 C CA . GLY A 1 206 ? -2.725 -7.304 12.225 1.00 94.31 206 GLY A CA 1
ATOM 1600 C C . GLY A 1 206 ? -3.847 -6.529 11.542 1.00 94.31 206 GLY A C 1
ATOM 1601 O O . GLY A 1 206 ? -4.989 -6.505 12.008 1.00 94.31 206 GLY A O 1
ATOM 1602 N N . VAL A 1 207 ? -3.521 -5.940 10.396 1.00 92.88 207 VAL A N 1
ATOM 1603 C CA . VAL A 1 207 ? -4.479 -5.335 9.471 1.00 92.88 207 VAL A CA 1
ATOM 1604 C C . VAL A 1 207 ? -4.368 -5.996 8.102 1.00 92.88 207 VAL A C 1
ATOM 1606 O O . VAL A 1 207 ? -3.272 -6.323 7.644 1.00 92.88 207 VAL A O 1
ATOM 1609 N N . LEU A 1 208 ? -5.503 -6.145 7.427 1.00 92.94 208 LEU A N 1
ATOM 1610 C CA . LEU A 1 208 ? -5.593 -6.519 6.022 1.00 92.94 208 LEU A CA 1
ATOM 1611 C C . LEU A 1 208 ? -6.505 -5.516 5.302 1.00 92.94 208 LEU A C 1
ATOM 1613 O O . LEU A 1 208 ? -7.633 -5.255 5.726 1.00 92.94 208 LEU A O 1
ATOM 1617 N N . ARG A 1 209 ? -5.996 -4.929 4.219 1.00 90.88 209 ARG A N 1
ATOM 1618 C CA . ARG A 1 209 ? -6.664 -3.923 3.386 1.00 90.88 209 ARG A CA 1
ATOM 1619 C C . ARG A 1 209 ? -6.695 -4.405 1.933 1.00 90.88 209 ARG A C 1
ATOM 1621 O O . ARG A 1 209 ? -5.826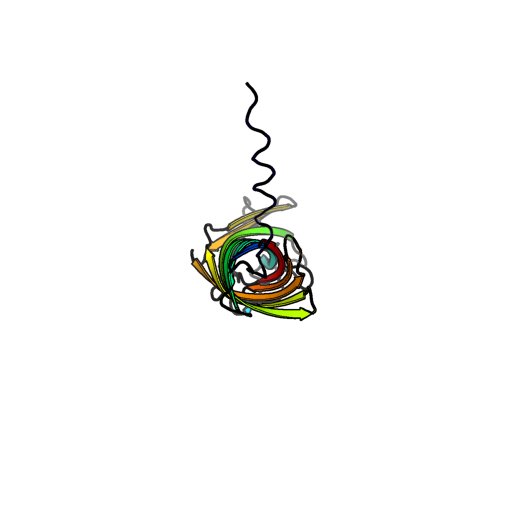 -4.005 1.159 1.00 90.88 209 ARG A O 1
ATOM 1628 N N . PRO A 1 210 ? -7.625 -5.293 1.542 1.00 88.62 210 PRO A N 1
ATOM 1629 C CA . PRO A 1 210 ? -7.774 -5.664 0.147 1.00 88.62 210 PRO A CA 1
ATOM 1630 C C . PRO A 1 210 ? -8.565 -4.581 -0.592 1.00 88.62 210 PRO A C 1
ATOM 1632 O O . PRO A 1 210 ? -9.584 -4.090 -0.096 1.00 88.62 210 PRO A O 1
ATOM 1635 N N . LEU A 1 211 ? -8.109 -4.216 -1.784 1.00 84.69 211 LEU A N 1
ATOM 1636 C CA . LEU A 1 211 ? -8.824 -3.301 -2.665 1.00 84.69 211 LEU A CA 1
ATOM 1637 C C . LEU A 1 211 ? -9.728 -4.075 -3.622 1.00 84.69 211 LEU A C 1
ATOM 1639 O O . LEU A 1 211 ? -9.407 -5.172 -4.072 1.00 84.69 211 LEU A O 1
ATOM 1643 N N . ILE A 1 212 ? -10.874 -3.483 -3.948 1.00 83.50 212 ILE A N 1
ATOM 1644 C CA . ILE A 1 212 ? -11.862 -4.077 -4.862 1.00 83.50 212 ILE A CA 1
ATOM 1645 C C . ILE A 1 212 ? -11.535 -3.708 -6.323 1.00 83.50 212 ILE A C 1
ATOM 1647 O O . ILE A 1 212 ? -12.068 -4.291 -7.267 1.00 83.50 212 ILE A O 1
ATOM 1651 N N . GLN A 1 213 ? -10.636 -2.743 -6.524 1.00 83.56 213 GLN A N 1
ATOM 1652 C CA . GLN A 1 213 ? -10.228 -2.199 -7.818 1.00 83.56 213 GLN A CA 1
ATOM 1653 C C . GLN A 1 213 ? -8.701 -2.029 -7.858 1.00 83.56 213 GLN A C 1
ATOM 1655 O O . GLN A 1 213 ? -8.088 -1.855 -6.801 1.00 83.56 213 GLN A O 1
ATOM 1660 N N . PRO A 1 214 ? -8.079 -2.049 -9.054 1.00 82.94 214 PRO A N 1
ATOM 1661 C CA . PRO A 1 214 ? -6.659 -1.754 -9.173 1.00 82.94 214 PRO A CA 1
ATOM 1662 C C . PRO A 1 214 ? -6.390 -0.311 -8.744 1.00 82.94 214 PRO A C 1
ATOM 1664 O O . PRO A 1 214 ? -7.219 0.579 -8.945 1.00 82.94 214 PRO A O 1
ATOM 1667 N N . LEU A 1 215 ? -5.209 -0.080 -8.178 1.00 82.38 215 LEU A N 1
ATOM 1668 C CA . LEU A 1 215 ? -4.838 1.236 -7.671 1.00 82.38 215 LEU A CA 1
ATOM 1669 C C . LEU A 1 215 ? -4.297 2.124 -8.803 1.00 82.38 215 LEU A C 1
ATOM 1671 O O . LEU A 1 215 ? -4.723 3.267 -8.980 1.00 82.38 215 LEU A O 1
ATOM 1675 N N . PHE A 1 216 ? -3.388 1.564 -9.605 1.00 81.56 216 PHE A N 1
ATOM 1676 C CA . PHE A 1 216 ? -2.713 2.257 -10.702 1.00 81.56 216 PHE A CA 1
ATOM 1677 C C . PHE A 1 216 ? -2.609 1.397 -11.949 1.00 81.56 216 PHE A C 1
ATOM 1679 O O . PHE A 1 216 ? -2.479 0.172 -11.877 1.00 81.56 216 PHE A O 1
ATOM 1686 N N . GLN A 1 217 ? -2.562 2.081 -13.086 1.00 82.44 217 GLN A N 1
ATOM 1687 C CA . GLN A 1 217 ? -1.947 1.577 -14.299 1.00 82.44 217 GLN A CA 1
ATOM 1688 C C . GLN A 1 217 ? -0.545 2.191 -14.402 1.00 82.44 217 GLN A C 1
ATOM 1690 O O . GLN A 1 217 ? -0.399 3.403 -14.537 1.00 82.44 217 GLN A O 1
ATOM 1695 N N . GLY A 1 218 ? 0.476 1.354 -14.263 1.00 80.31 218 GLY A N 1
ATOM 1696 C CA . GLY A 1 218 ? 1.875 1.703 -14.461 1.00 80.31 218 GLY A CA 1
ATOM 1697 C C . GLY A 1 218 ? 2.286 1.491 -15.912 1.00 80.31 218 GLY A C 1
ATOM 1698 O O . GLY A 1 218 ? 2.037 0.427 -16.476 1.00 80.31 218 GLY A O 1
ATOM 1699 N N . GLU A 1 219 ? 2.915 2.486 -16.517 1.00 86.75 219 GLU A N 1
ATOM 1700 C CA . GLU A 1 219 ? 3.580 2.386 -17.812 1.00 86.75 219 GLU A CA 1
ATOM 1701 C C . GLU A 1 219 ? 5.078 2.590 -17.607 1.00 86.75 219 GLU A C 1
ATOM 1703 O O . GLU A 1 219 ? 5.514 3.643 -17.147 1.00 86.75 219 GLU A O 1
ATOM 1708 N N . LEU A 1 220 ? 5.863 1.566 -17.921 1.00 88.31 220 LEU A N 1
ATOM 1709 C CA . LEU A 1 220 ? 7.315 1.594 -17.899 1.00 88.31 220 LEU A CA 1
ATOM 1710 C C . LEU A 1 220 ? 7.819 1.854 -19.306 1.00 88.31 220 LEU A C 1
ATOM 1712 O O . LEU A 1 220 ? 7.584 1.052 -20.206 1.00 88.31 220 LEU A O 1
ATOM 1716 N N . THR A 1 221 ? 8.536 2.950 -19.476 1.00 92.56 221 THR A N 1
ATOM 1717 C CA . THR A 1 221 ? 9.248 3.286 -20.699 1.00 92.56 221 THR A CA 1
ATOM 1718 C C . THR A 1 221 ? 10.738 3.105 -20.456 1.00 92.56 221 THR A C 1
ATOM 1720 O O . THR A 1 221 ? 11.299 3.699 -19.543 1.00 92.56 221 THR A O 1
ATOM 1723 N N . ALA A 1 222 ? 11.387 2.285 -21.273 1.00 92.50 222 ALA A N 1
ATOM 1724 C CA . ALA A 1 222 ? 12.820 2.056 -21.209 1.00 92.50 222 ALA A CA 1
ATOM 1725 C C . ALA A 1 222 ? 13.470 2.497 -22.521 1.00 92.50 222 ALA A C 1
ATOM 1727 O O . ALA A 1 222 ? 13.004 2.137 -23.607 1.00 92.50 222 ALA A O 1
ATOM 1728 N N . ARG A 1 223 ? 14.543 3.280 -22.422 1.00 92.44 223 ARG A N 1
ATOM 1729 C CA . ARG A 1 223 ? 15.323 3.781 -23.552 1.00 92.44 223 ARG A CA 1
ATOM 1730 C C . ARG A 1 223 ? 16.772 3.357 -23.405 1.00 92.44 223 ARG A C 1
ATOM 1732 O O . ARG A 1 223 ? 17.394 3.628 -22.386 1.00 92.44 223 ARG A O 1
ATOM 1739 N N . TRP A 1 224 ? 17.307 2.731 -24.437 1.00 92.06 224 TRP A N 1
ATOM 1740 C CA . TRP A 1 224 ? 18.709 2.340 -24.527 1.00 92.06 224 TRP A CA 1
ATOM 1741 C C . TRP A 1 224 ? 19.443 3.211 -25.534 1.00 92.06 224 TRP A C 1
ATOM 1743 O O . TRP A 1 224 ? 18.834 3.629 -26.520 1.00 92.06 224 TRP A O 1
ATOM 1753 N N . ASN A 1 225 ? 20.731 3.455 -25.288 1.00 88.94 225 ASN A N 1
ATOM 1754 C CA . ASN A 1 225 ? 21.617 4.248 -26.137 1.00 88.94 225 ASN A CA 1
ATOM 1755 C C . ASN A 1 225 ? 21.035 5.619 -26.492 1.00 88.94 225 ASN A C 1
ATOM 1757 O O . ASN A 1 225 ? 21.042 6.061 -27.640 1.00 88.94 225 ASN A O 1
ATOM 1761 N N . VAL A 1 226 ? 20.503 6.305 -25.475 1.00 85.50 226 VAL A N 1
ATOM 1762 C CA . VAL A 1 226 ? 19.911 7.637 -25.638 1.00 85.50 226 VAL A CA 1
ATOM 1763 C C . VAL A 1 226 ? 20.931 8.591 -26.264 1.00 85.50 226 VAL A C 1
ATOM 1765 O O . VAL A 1 226 ? 22.019 8.785 -25.733 1.00 85.50 226 VAL A O 1
ATOM 1768 N N . GLY A 1 227 ? 20.565 9.198 -27.396 1.00 81.50 227 GLY A N 1
ATOM 1769 C CA . GLY A 1 227 ? 21.428 10.128 -28.132 1.00 81.50 227 GLY A CA 1
ATOM 1770 C C . GLY A 1 227 ? 22.371 9.472 -29.147 1.00 81.50 227 GLY A C 1
ATOM 1771 O O . GLY A 1 227 ? 23.106 10.192 -29.820 1.00 81.50 227 GLY A O 1
ATOM 1772 N N . GLN A 1 228 ? 22.330 8.145 -29.302 1.00 85.50 228 GLN A N 1
ATOM 1773 C CA . GLN A 1 228 ? 23.115 7.418 -30.298 1.00 85.50 228 GLN A CA 1
ATOM 1774 C C . GLN A 1 228 ? 22.251 6.918 -31.479 1.00 85.50 228 GLN A C 1
ATOM 1776 O O . GLN A 1 228 ? 21.024 6.844 -31.365 1.00 85.50 228 GLN A O 1
ATOM 1781 N N . PRO A 1 229 ? 22.862 6.568 -32.631 1.00 80.31 229 PRO A N 1
ATOM 1782 C CA . PRO A 1 229 ? 22.134 6.102 -33.818 1.00 80.31 229 PRO A CA 1
ATOM 1783 C C . PRO A 1 229 ? 21.365 4.786 -33.639 1.00 80.31 229 PRO A C 1
ATOM 1785 O O . PRO A 1 229 ? 20.438 4.518 -34.400 1.00 80.31 229 PRO A O 1
ATOM 1788 N N . ASP A 1 230 ? 21.744 3.961 -32.666 1.00 80.12 230 ASP A N 1
ATOM 1789 C CA . ASP A 1 230 ? 21.140 2.661 -32.361 1.00 80.12 230 AS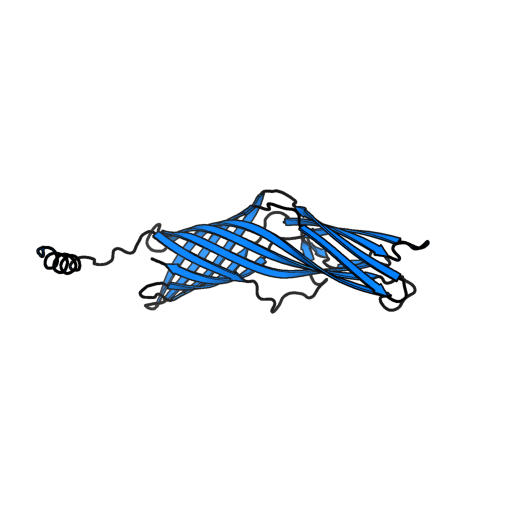P A CA 1
ATOM 1790 C C . ASP A 1 230 ? 20.184 2.715 -31.154 1.00 80.12 230 ASP A C 1
ATOM 1792 O O . ASP A 1 230 ? 19.876 1.686 -30.545 1.00 80.12 230 ASP A O 1
ATOM 1796 N N . ALA A 1 231 ? 19.689 3.912 -30.818 1.00 85.50 231 ALA A N 1
ATOM 1797 C CA . ALA A 1 231 ? 18.744 4.109 -29.731 1.00 85.50 231 ALA A CA 1
ATOM 1798 C C . ALA A 1 231 ? 17.505 3.212 -29.883 1.00 85.50 231 ALA A C 1
ATOM 1800 O O . ALA A 1 231 ? 16.879 3.137 -30.945 1.00 85.50 231 ALA A O 1
ATOM 1801 N N . ALA A 1 232 ? 17.108 2.567 -28.791 1.00 89.06 232 ALA A N 1
ATOM 1802 C CA . ALA A 1 232 ? 15.969 1.659 -28.772 1.00 89.06 232 ALA A CA 1
ATOM 1803 C C . ALA A 1 232 ? 14.987 2.029 -27.662 1.00 89.06 232 ALA A C 1
ATOM 1805 O O . ALA A 1 232 ? 15.383 2.394 -26.558 1.00 89.06 232 ALA A O 1
ATOM 1806 N N . LEU A 1 233 ? 13.694 1.897 -27.960 1.00 90.88 233 LEU A N 1
ATOM 1807 C CA . LEU A 1 233 ? 12.588 2.172 -27.046 1.00 90.88 233 LEU A CA 1
ATOM 1808 C C . LEU A 1 233 ? 11.802 0.888 -26.782 1.00 90.88 233 LEU A C 1
ATOM 1810 O O . LEU A 1 233 ? 11.461 0.157 -27.718 1.00 90.88 233 LEU A O 1
ATOM 1814 N N . ARG A 1 234 ? 11.485 0.632 -25.515 1.00 92.31 234 ARG A N 1
ATOM 1815 C CA . ARG A 1 234 ? 10.564 -0.424 -25.085 1.00 92.31 234 ARG A CA 1
ATOM 1816 C C . ARG A 1 234 ? 9.559 0.130 -24.096 1.00 92.31 234 ARG A C 1
ATOM 1818 O O . ARG A 1 234 ? 9.891 1.005 -23.300 1.00 92.31 234 ARG A O 1
ATOM 1825 N N . GLN A 1 235 ? 8.335 -0.379 -24.165 1.00 90.38 235 GLN A N 1
ATOM 1826 C CA . GLN A 1 235 ? 7.248 0.050 -23.298 1.00 90.38 235 GLN A CA 1
ATOM 1827 C C . GLN A 1 235 ? 6.516 -1.165 -22.742 1.00 90.38 235 GLN A C 1
ATOM 1829 O O . GLN A 1 235 ? 6.180 -2.094 -23.470 1.00 90.38 235 GLN A O 1
ATOM 1834 N N . MET A 1 236 ? 6.258 -1.152 -21.440 1.00 89.06 236 MET A N 1
ATOM 1835 C CA . MET A 1 236 ? 5.509 -2.192 -20.746 1.00 89.06 236 MET A CA 1
ATOM 1836 C C . MET A 1 236 ? 4.414 -1.548 -19.907 1.00 89.06 236 MET A C 1
ATOM 1838 O O . MET A 1 236 ? 4.624 -0.512 -19.285 1.00 89.06 236 MET A O 1
ATOM 1842 N N . THR A 1 237 ? 3.244 -2.175 -19.846 1.00 85.12 237 THR A N 1
ATOM 1843 C CA . THR A 1 237 ? 2.122 -1.687 -19.038 1.00 85.12 237 THR A CA 1
ATOM 1844 C C . THR A 1 237 ? 1.723 -2.722 -17.998 1.00 85.12 237 THR A C 1
ATOM 1846 O O . THR A 1 237 ? 1.640 -3.915 -18.295 1.00 85.12 237 THR A O 1
ATOM 1849 N N . ARG A 1 238 ? 1.432 -2.268 -16.777 1.00 82.62 238 ARG A N 1
ATOM 1850 C CA . ARG A 1 238 ? 1.022 -3.106 -15.649 1.00 82.62 238 ARG A CA 1
ATOM 1851 C C . ARG A 1 238 ? -0.118 -2.491 -14.856 1.00 82.62 238 ARG A C 1
ATOM 1853 O O . ARG A 1 238 ? -0.160 -1.287 -14.642 1.00 82.62 238 ARG A O 1
ATOM 1860 N N . ALA A 1 239 ? -1.029 -3.336 -14.380 1.00 84.62 239 ALA A N 1
ATOM 1861 C CA . ALA A 1 239 ? -2.021 -2.945 -13.385 1.00 84.62 239 ALA A CA 1
ATOM 1862 C C . ALA A 1 239 ? -1.518 -3.351 -11.994 1.00 84.62 239 ALA A C 1
ATOM 1864 O O . ALA A 1 239 ? -1.296 -4.533 -11.723 1.00 84.62 239 ALA A O 1
ATOM 1865 N N . LEU A 1 240 ? -1.332 -2.367 -11.119 1.00 80.31 240 LEU A N 1
ATOM 1866 C CA . LEU A 1 240 ? -0.793 -2.578 -9.781 1.00 80.31 240 LEU A CA 1
ATOM 1867 C C . LEU A 1 240 ? -1.932 -2.664 -8.764 1.00 80.31 240 LEU A C 1
ATOM 1869 O O . LEU A 1 240 ? -2.790 -1.778 -8.681 1.00 80.31 240 LEU A O 1
ATOM 1873 N N . ASP A 1 241 ? -1.927 -3.748 -7.992 1.00 83.62 241 ASP A N 1
ATOM 1874 C CA . ASP A 1 241 ? -2.824 -3.936 -6.857 1.00 83.62 241 ASP A CA 1
ATOM 1875 C C . ASP A 1 241 ? -2.353 -3.072 -5.682 1.00 83.62 241 ASP A C 1
ATOM 1877 O O . ASP A 1 241 ? -1.177 -3.073 -5.345 1.00 83.62 241 ASP A O 1
ATOM 1881 N N . GLY A 1 242 ? -3.256 -2.324 -5.054 1.00 82.44 242 GLY A N 1
ATOM 1882 C CA . GLY A 1 242 ? -2.946 -1.539 -3.857 1.00 82.44 242 GLY A CA 1
ATOM 1883 C C . GLY A 1 242 ? -3.242 -2.267 -2.548 1.00 82.44 242 GLY A C 1
ATOM 1884 O O . GLY A 1 242 ? -3.093 -1.662 -1.480 1.00 82.44 242 GLY A O 1
ATOM 1885 N N . SER A 1 243 ? -3.681 -3.523 -2.615 1.00 87.56 243 SER A N 1
ATOM 1886 C CA . SER A 1 243 ? -3.954 -4.350 -1.447 1.00 87.56 243 SER A CA 1
ATOM 1887 C C . SER A 1 243 ? -2.701 -4.535 -0.600 1.00 87.56 243 SER A C 1
ATOM 1889 O O . SER A 1 243 ? -1.591 -4.672 -1.113 1.00 87.56 243 SER A O 1
ATOM 1891 N N . TRP A 1 244 ? -2.861 -4.530 0.719 1.00 87.88 244 TRP A N 1
ATOM 1892 C CA . TRP A 1 244 ? -1.739 -4.753 1.623 1.00 87.88 244 TRP A CA 1
ATOM 1893 C C . TRP A 1 244 ? -2.194 -5.294 2.973 1.00 87.88 244 TRP A C 1
ATOM 1895 O O . TRP A 1 244 ? -3.353 -5.178 3.366 1.00 87.88 244 TRP A O 1
ATOM 1905 N N . TRP A 1 245 ? -1.249 -5.879 3.695 1.00 90.31 245 TRP A N 1
ATOM 1906 C CA . TRP A 1 245 ? -1.407 -6.289 5.082 1.00 90.31 245 TRP A CA 1
ATOM 1907 C C . TRP A 1 245 ? -0.224 -5.779 5.899 1.00 90.31 245 TRP A C 1
ATOM 1909 O O . TRP A 1 245 ? 0.842 -5.462 5.352 1.00 90.31 245 TRP A O 1
ATOM 1919 N N . GLY A 1 246 ? -0.405 -5.683 7.210 1.00 91.50 246 GLY A N 1
ATOM 1920 C CA . GLY A 1 246 ? 0.663 -5.222 8.079 1.00 91.50 246 GLY A CA 1
ATOM 1921 C C . GLY A 1 246 ? 0.376 -5.349 9.561 1.00 91.50 246 GLY A C 1
ATOM 1922 O O . GLY A 1 246 ? -0.670 -5.835 9.982 1.00 91.50 246 GLY A O 1
ATOM 1923 N N . LEU A 1 247 ? 1.358 -4.893 10.328 1.00 93.50 247 LEU A N 1
ATOM 1924 C CA . LEU A 1 247 ? 1.277 -4.671 11.757 1.00 93.50 247 LEU A CA 1
ATOM 1925 C C . LEU A 1 247 ? 0.534 -3.363 12.018 1.00 93.50 247 LEU A C 1
ATOM 1927 O O . LEU A 1 247 ? 0.746 -2.362 11.332 1.00 93.50 247 LEU A O 1
ATOM 1931 N N . ASP A 1 248 ? -0.303 -3.385 13.037 1.00 93.69 248 ASP A N 1
ATOM 1932 C CA . ASP A 1 248 ? -1.125 -2.278 13.479 1.00 93.69 248 ASP A CA 1
ATOM 1933 C C . ASP A 1 248 ? -0.855 -2.006 14.959 1.00 93.69 248 ASP A C 1
ATOM 1935 O O . ASP A 1 248 ? -1.116 -2.852 15.815 1.00 93.69 248 ASP A O 1
ATOM 1939 N N . ILE A 1 249 ? -0.307 -0.827 15.248 1.00 95.19 249 ILE A N 1
ATOM 1940 C CA . ILE A 1 249 ? -0.011 -0.363 16.603 1.00 95.19 249 ILE A CA 1
ATOM 1941 C C . ILE A 1 249 ? -0.832 0.893 16.857 1.00 95.19 249 ILE A C 1
ATOM 1943 O O . ILE A 1 249 ? -0.808 1.828 16.050 1.00 95.19 249 ILE A O 1
ATOM 1947 N N . ARG A 1 250 ? -1.557 0.931 17.979 1.00 93.38 250 ARG A N 1
ATOM 1948 C CA . ARG A 1 250 ? -2.401 2.082 18.324 1.00 93.38 250 ARG A CA 1
ATOM 1949 C C . ARG A 1 250 ? -2.275 2.454 19.776 1.00 93.38 250 ARG A C 1
ATOM 1951 O O . ARG A 1 250 ? -2.282 1.578 20.637 1.00 93.38 250 ARG A O 1
ATOM 1958 N N . LEU A 1 251 ? -2.256 3.755 20.012 1.00 95.00 251 LEU A N 1
ATOM 1959 C CA . LEU A 1 251 ? -2.535 4.323 21.315 1.00 95.00 251 LEU A CA 1
ATOM 1960 C C . LEU A 1 251 ? -3.989 4.787 21.323 1.00 95.00 251 LEU A C 1
ATOM 1962 O O . LEU A 1 251 ? -4.410 5.499 20.413 1.00 95.00 251 LEU A O 1
ATOM 1966 N N . ILE A 1 252 ? -4.743 4.346 22.316 1.00 92.38 252 ILE A N 1
ATOM 1967 C CA . ILE A 1 252 ? -6.160 4.641 22.497 1.00 92.38 252 ILE A CA 1
ATOM 1968 C C . ILE A 1 252 ? -6.265 5.619 23.653 1.00 92.38 252 ILE A C 1
ATOM 1970 O O . ILE A 1 252 ? -5.898 5.275 24.770 1.00 92.38 252 ILE A O 1
ATOM 1974 N N . LEU A 1 253 ? -6.765 6.810 23.371 1.00 90.06 253 LEU A N 1
ATOM 1975 C CA . LEU A 1 253 ? -6.988 7.867 24.341 1.00 90.06 253 LEU A CA 1
ATOM 1976 C C . LEU A 1 253 ? -8.478 7.892 24.679 1.00 90.06 253 LEU A C 1
ATOM 1978 O O . LEU A 1 253 ? -9.306 7.887 23.758 1.00 90.06 253 LEU A O 1
ATOM 1982 N N . HIS A 1 254 ? -8.775 7.873 25.974 1.00 84.19 254 HIS A N 1
ATOM 1983 C CA . HIS A 1 254 ? -10.120 8.044 26.518 1.00 84.19 254 HIS A CA 1
ATOM 1984 C C . HIS A 1 254 ? -10.409 9.544 26.618 1.00 84.19 254 HIS A C 1
ATOM 1986 O O . HIS A 1 254 ? -9.538 10.271 27.160 1.00 84.19 254 HIS A O 1
#

Foldseek 3Di:
DDDDDDPPPVVVVPVPPDDPDPPDQKWKKWKKWKADQPPFDDFQPFAFDPRHGQWDDDALKTKTKDWRMKIKTWMWMWGDPDDWKIKIWIKIKMKIKMKMKMFRHHPVDPGGPDIDMKMKIFIKMKIDTKMKTWDAPDVQKIKIKMKDKIKIFRPDWIKIKDWDDDPLKIKIKIKTWDFPDRIWMWMKIWIWMWGDDDFKIKTKTKIWTFTPDFGTWMKMWIWIRPPDPPIDIDIDIDGGTPIDMTIMIIIMGD